Protein AF-A0A839T9L0-F1 (afdb_monomer)

Secondary structure (DSSP, 8-state):
------SSS-HHHHHTTT---SSS-------TTSS-TT-----EEEE-SS-EE--TT---SEEEES--TT--HHHHTT-SEEEE---B-TTS-B-TT-----EEEEEPTT-EEE--SS--EEEE-SBS--EEE--BS--EEE--BS--EEE--BS--EEE--BS--EEE-SS-GGGEEEEEETTEEEEEETTT--EEEEES-SEEEETTEEEEEESSHHHHHHHHHHHHHHSSPPPHHHHHHHHHHHHTT--HHHHHHHHHTSHHHHHH-----HHHHHHHHHHHTS-SPPPHHHHHHHHHHHHTT--HHHHHHHHHTSHHHHHH-SSEEES-------------S-PPPP-TT-----

Mean predicted aligned error: 12.99 Å

Nearest PDB structures (foldseek):
  2z8z-assembly1_A  TM=5.574E-01  e=3.744E-04  Pseudomonas sp. MIS38
  2qub-assembly6_K  TM=5.497E-01  e=2.355E-03  Serratia marcescens
  3a6z-assembly1_A  TM=5.654E-01  e=6.390E-03  Pseudomonas sp. MIS38
  2zvd-assembly1_C  TM=4.361E-01  e=1.254E-03  Pseudomonas sp. MIS38
  2zj7-assembly1_A  TM=4.124E-01  e=7.481E-03  Pseudomonas sp. MIS38

Sequence (359 aa):
MAFRYDGPNTVAQNLHPTMSVSPITIRGSIHGSLLPAGTSEFYVAHWDGQTLQSPAGVTPDLLLVTDASNIPDAALLGSRVLAFENAYTPQAQIDWSISYPDQVVNYHAGGIVVGSLGNDTITLWGNGDSMVEGGEGNDIIHTGTGNDIIASGKGNDIIDAGAGIDTVRLSGAITDYSHQVSDGHLQFTNTATSAVTTLSNVEIVGFGSQSIVIVDNQNDGNAMRLYEALLDRAPDAAGALYWLDQLDQGANPLDIANGFLNSQEFQAANTDASNTQFVGSLYEKALHRTVDADGAAYWEGQLTNGISRADVALAFVSSDEAVEKSQNVIVLNPGTTEPSTDITVVGQVPEDHSGHTMG

InterPro domains:
  IPR001343 RTX calcium-binding nonapeptide repeat [PF00353] (134-168)
  IPR011049 Serralysin-like metalloprotease, C-terminal [SSF51120] (102-221)
  IPR025282 Domain of unknown function DUF4214 [PF13946] (257-325)
  IPR038255 Phycobilisome linker domain superfamily [G3DSA:1.10.3130.20] (219-331)

Structure (mmCIF, N/CA/C/O backbone):
data_AF-A0A839T9L0-F1
#
_entry.id   AF-A0A839T9L0-F1
#
loop_
_atom_site.group_PDB
_atom_site.id
_atom_site.type_symbol
_atom_site.label_atom_id
_atom_site.label_alt_id
_atom_site.label_comp_id
_atom_site.label_asym_id
_atom_site.label_entity_id
_atom_site.label_seq_id
_atom_site.pdbx_PDB_ins_code
_atom_site.Cartn_x
_atom_site.Cartn_y
_atom_site.Cartn_z
_atom_site.occupancy
_atom_site.B_iso_or_equiv
_atom_site.auth_seq_id
_atom_site.auth_comp_id
_atom_site.auth_asym_id
_atom_site.auth_atom_id
_atom_site.pdbx_PDB_model_num
ATOM 1 N N . MET A 1 1 ? 6.614 -14.251 -4.563 1.00 26.20 1 MET A N 1
ATOM 2 C CA . MET A 1 1 ? 8.040 -14.349 -4.952 1.00 26.20 1 MET A CA 1
ATOM 3 C C . MET A 1 1 ? 8.658 -13.006 -4.590 1.00 26.20 1 MET A C 1
ATOM 5 O O . MET A 1 1 ? 8.276 -12.018 -5.190 1.00 26.20 1 MET A O 1
ATOM 9 N N . ALA A 1 2 ? 9.435 -12.914 -3.506 1.00 21.66 2 ALA A N 1
ATOM 10 C CA . ALA A 1 2 ? 9.899 -11.626 -2.979 1.00 21.66 2 ALA A CA 1
ATOM 11 C C . ALA A 1 2 ? 11.343 -11.373 -3.419 1.00 21.66 2 ALA A C 1
ATOM 13 O O . ALA A 1 2 ? 12.245 -12.115 -3.025 1.00 21.66 2 ALA A O 1
ATOM 14 N N . PHE A 1 3 ? 11.562 -10.327 -4.211 1.00 29.16 3 PHE A N 1
ATOM 15 C CA . PHE A 1 3 ? 12.881 -9.718 -4.328 1.00 29.16 3 PHE A CA 1
ATOM 16 C C . PHE A 1 3 ? 13.135 -9.014 -2.998 1.00 29.16 3 PHE A C 1
ATOM 18 O O . PHE A 1 3 ? 12.563 -7.963 -2.723 1.00 29.16 3 PHE A O 1
ATOM 25 N N . ARG A 1 4 ? 13.900 -9.655 -2.110 1.00 27.98 4 ARG A N 1
ATOM 26 C CA . ARG A 1 4 ? 14.364 -8.996 -0.889 1.00 27.98 4 ARG A CA 1
ATOM 27 C C . ARG A 1 4 ? 15.458 -8.012 -1.270 1.00 27.98 4 ARG A C 1
ATOM 29 O O . ARG A 1 4 ? 16.587 -8.408 -1.551 1.00 27.98 4 ARG A O 1
ATOM 36 N N . TYR A 1 5 ? 15.077 -6.744 -1.309 1.00 33.44 5 TYR A N 1
ATOM 37 C CA . TYR A 1 5 ? 15.981 -5.612 -1.405 1.00 33.44 5 TYR A CA 1
ATOM 38 C C . TYR A 1 5 ? 16.449 -5.252 0.011 1.00 33.44 5 TYR A C 1
ATOM 40 O O . TYR A 1 5 ? 15.848 -4.422 0.685 1.00 33.44 5 TYR A O 1
ATOM 48 N N . ASP A 1 6 ? 17.494 -5.935 0.484 1.00 29.33 6 ASP A N 1
ATOM 49 C CA . ASP A 1 6 ? 18.056 -5.733 1.831 1.00 29.33 6 ASP A CA 1
ATOM 50 C C . ASP A 1 6 ? 19.386 -4.935 1.788 1.00 29.33 6 ASP A C 1
ATOM 52 O O . ASP A 1 6 ? 20.152 -4.938 2.753 1.00 29.33 6 ASP A O 1
ATOM 56 N N . GLY A 1 7 ? 19.709 -4.270 0.667 1.00 30.73 7 GLY A N 1
ATOM 57 C CA . GLY A 1 7 ? 20.992 -3.582 0.466 1.00 30.73 7 GLY A CA 1
ATOM 58 C C . GLY A 1 7 ? 20.888 -2.277 -0.334 1.00 30.73 7 GLY A C 1
ATOM 59 O O . GLY A 1 7 ? 19.874 -2.036 -0.973 1.00 30.73 7 GLY A O 1
ATOM 60 N N . PRO A 1 8 ? 21.934 -1.429 -0.327 1.00 30.22 8 PRO A N 1
ATOM 61 C CA . PRO A 1 8 ? 21.940 -0.122 -0.999 1.00 30.22 8 PRO A CA 1
ATOM 62 C C . PRO A 1 8 ? 22.085 -0.194 -2.531 1.00 30.22 8 PRO A C 1
ATOM 64 O O . PRO A 1 8 ? 22.198 0.851 -3.170 1.00 30.22 8 PRO A O 1
ATOM 67 N N . ASN A 1 9 ? 22.145 -1.406 -3.095 1.00 33.84 9 ASN A N 1
ATOM 68 C CA . ASN A 1 9 ? 22.495 -1.653 -4.488 1.00 33.84 9 ASN A CA 1
ATOM 69 C C . ASN A 1 9 ? 21.307 -2.237 -5.267 1.00 33.84 9 ASN A C 1
ATOM 71 O O . ASN A 1 9 ? 20.706 -3.206 -4.798 1.00 33.84 9 ASN A O 1
ATOM 75 N N . THR A 1 10 ? 21.044 -1.720 -6.470 1.00 41.41 10 THR A N 1
ATOM 76 C CA . THR A 1 10 ? 20.031 -2.232 -7.420 1.00 41.41 10 THR A CA 1
ATOM 77 C C . THR A 1 10 ? 20.321 -3.682 -7.847 1.00 41.41 10 THR A C 1
ATOM 79 O O . THR A 1 10 ? 21.444 -4.180 -7.687 1.00 41.41 10 THR A O 1
ATOM 82 N N . VAL A 1 11 ? 19.341 -4.410 -8.397 1.00 41.53 11 VAL A N 1
ATOM 83 C CA . VAL A 1 11 ? 19.590 -5.746 -8.982 1.00 41.53 11 VAL A CA 1
ATOM 84 C C . VAL A 1 11 ? 20.616 -5.632 -10.107 1.00 41.53 11 VAL A C 1
ATOM 86 O O . VAL A 1 11 ? 21.548 -6.436 -10.142 1.00 41.53 11 VAL A O 1
ATOM 89 N N . ALA A 1 12 ? 20.543 -4.578 -10.926 1.00 39.31 12 ALA A N 1
ATOM 90 C CA . ALA A 1 12 ? 21.568 -4.245 -11.918 1.00 39.31 12 ALA A CA 1
ATOM 91 C C . ALA A 1 12 ? 22.980 -4.152 -11.293 1.00 39.31 12 ALA A C 1
ATOM 93 O O . ALA A 1 12 ? 23.936 -4.758 -11.783 1.00 39.31 12 ALA A O 1
ATOM 94 N N . GLN A 1 13 ? 23.115 -3.504 -10.130 1.00 36.47 13 GLN A N 1
ATOM 95 C CA . GLN A 1 13 ? 24.382 -3.404 -9.391 1.00 36.47 13 GLN A CA 1
ATOM 96 C C . GLN A 1 13 ? 24.835 -4.719 -8.728 1.00 36.47 13 GLN A C 1
ATOM 98 O O . GLN A 1 13 ? 26.024 -4.887 -8.460 1.00 36.47 13 GLN A O 1
ATOM 103 N N . ASN A 1 14 ? 23.937 -5.672 -8.471 1.00 35.22 14 ASN A N 1
ATOM 104 C CA . ASN A 1 14 ? 24.297 -7.008 -7.975 1.00 35.22 14 ASN A CA 1
ATOM 105 C C . ASN A 1 14 ? 24.661 -7.989 -9.105 1.00 35.22 14 ASN A C 1
ATOM 107 O O . ASN A 1 14 ? 25.404 -8.944 -8.865 1.00 35.22 14 ASN A O 1
ATOM 111 N N . LEU A 1 15 ? 24.195 -7.748 -10.334 1.00 37.50 15 LEU A N 1
ATOM 112 C CA . LEU A 1 15 ? 24.649 -8.455 -11.538 1.00 37.50 15 LEU A CA 1
ATOM 113 C C . LEU A 1 15 ? 26.076 -8.002 -11.937 1.00 37.50 15 LEU A C 1
ATOM 115 O O . LEU A 1 15 ? 26.910 -8.832 -12.313 1.00 37.50 15 LEU A O 1
ATOM 119 N N . HIS A 1 16 ? 26.392 -6.721 -11.708 1.00 39.53 16 HIS A N 1
ATOM 120 C CA . HIS A 1 16 ? 27.656 -6.024 -12.009 1.00 39.53 16 HIS A CA 1
ATOM 121 C C . HIS A 1 16 ? 28.986 -6.746 -11.651 1.00 39.53 16 HIS A C 1
ATOM 123 O O . HIS A 1 16 ? 29.918 -6.680 -12.453 1.00 39.53 16 HIS A O 1
ATOM 129 N N . PRO A 1 17 ? 29.173 -7.441 -10.504 1.00 33.50 17 PRO A N 1
ATOM 130 C CA . PRO A 1 17 ? 30.467 -8.031 -10.148 1.00 33.50 17 PRO A CA 1
ATOM 131 C C . PRO A 1 17 ? 30.661 -9.496 -10.586 1.00 33.50 17 PRO A C 1
ATOM 133 O O . PRO A 1 17 ? 31.750 -10.035 -10.384 1.00 33.50 17 PRO A O 1
ATOM 136 N N . THR A 1 18 ? 29.644 -10.169 -11.144 1.00 34.72 18 THR A N 1
ATOM 137 C CA . THR A 1 18 ? 29.690 -11.633 -11.389 1.00 34.72 18 THR A CA 1
ATOM 138 C C . THR A 1 18 ? 29.671 -12.054 -12.860 1.00 34.72 18 THR A C 1
ATOM 140 O O . THR A 1 18 ? 29.852 -13.239 -13.150 1.00 34.72 18 THR A O 1
ATOM 143 N N . MET A 1 19 ? 29.512 -11.120 -13.801 1.00 34.62 19 MET A N 1
ATOM 144 C CA . MET A 1 19 ? 29.377 -11.432 -15.227 1.00 34.62 19 MET A CA 1
ATOM 145 C C . MET A 1 19 ? 30.677 -11.167 -16.001 1.00 34.62 19 MET A C 1
ATOM 147 O O . MET A 1 19 ? 31.126 -10.035 -16.144 1.00 34.62 19 MET A O 1
ATOM 151 N N . SER A 1 20 ? 31.294 -12.233 -16.520 1.00 30.08 20 SER A N 1
ATOM 152 C CA . SER A 1 20 ? 32.364 -12.169 -17.523 1.00 30.08 20 SER A CA 1
ATOM 153 C C . SER A 1 20 ? 31.928 -12.975 -18.744 1.00 30.08 20 SER A C 1
ATOM 155 O O . SER A 1 20 ? 31.670 -14.174 -18.636 1.00 30.08 20 SER A O 1
ATOM 157 N N . VAL A 1 21 ? 31.818 -12.319 -19.900 1.00 29.12 21 VAL A N 1
ATOM 158 C CA . VAL A 1 21 ? 31.381 -12.943 -21.155 1.00 29.12 21 VAL A CA 1
ATOM 159 C C . VAL A 1 21 ? 32.576 -13.443 -21.972 1.00 29.12 21 VAL A C 1
ATOM 161 O O . VAL A 1 21 ? 33.352 -12.698 -22.563 1.00 29.12 21 VAL A O 1
ATOM 164 N N . SER A 1 22 ? 32.714 -14.764 -22.012 1.00 23.73 22 SER A N 1
ATOM 165 C CA . SER A 1 22 ? 33.394 -15.527 -23.063 1.00 23.73 22 SER A CA 1
ATOM 166 C C . SER A 1 22 ? 32.638 -16.853 -23.232 1.00 23.73 22 SER A C 1
ATOM 168 O O . SER A 1 22 ? 31.931 -17.270 -22.315 1.00 23.73 22 SER A O 1
ATOM 170 N N . PRO A 1 23 ? 32.673 -17.460 -24.428 1.00 29.81 23 PRO A N 1
ATOM 171 C CA . PRO A 1 23 ? 31.503 -17.976 -25.138 1.00 29.81 23 PRO A CA 1
ATOM 172 C C . PRO A 1 23 ? 30.640 -18.925 -24.293 1.00 29.81 23 PRO A C 1
ATOM 174 O O . PRO A 1 23 ? 31.095 -19.988 -23.888 1.00 29.81 23 PRO A O 1
ATOM 177 N N . ILE A 1 24 ? 29.382 -18.518 -24.088 1.00 35.47 24 ILE A N 1
ATOM 178 C CA . ILE A 1 24 ? 28.228 -19.320 -23.651 1.00 35.47 24 ILE A CA 1
ATOM 179 C C . ILE A 1 24 ? 28.537 -20.277 -22.487 1.00 35.47 24 ILE A C 1
ATOM 181 O O . ILE A 1 24 ? 28.694 -21.480 -22.670 1.00 35.47 24 ILE A O 1
ATOM 185 N N . THR A 1 25 ? 28.560 -19.745 -21.264 1.00 25.47 25 THR A N 1
ATOM 186 C CA . THR A 1 25 ? 27.906 -20.342 -20.083 1.00 25.47 25 THR A CA 1
ATOM 187 C C . THR A 1 25 ? 27.828 -19.257 -19.007 1.00 25.47 25 THR A C 1
ATOM 189 O O . THR A 1 25 ? 28.819 -18.987 -18.331 1.00 25.47 25 THR A O 1
ATOM 192 N N . ILE A 1 26 ? 26.660 -18.646 -18.799 1.00 28.97 26 ILE A N 1
ATOM 193 C CA . ILE A 1 26 ? 26.446 -17.849 -17.586 1.00 28.97 26 ILE A CA 1
ATOM 194 C C . ILE A 1 26 ? 26.249 -18.840 -16.433 1.00 28.97 26 ILE A C 1
ATOM 196 O O . ILE A 1 26 ? 25.198 -19.458 -16.298 1.00 28.97 26 ILE A O 1
ATOM 200 N N . ARG A 1 27 ? 27.286 -19.036 -15.609 1.00 27.08 27 ARG A N 1
ATOM 201 C CA . ARG A 1 27 ? 27.155 -19.624 -14.266 1.00 27.08 27 ARG A CA 1
ATOM 202 C C . ARG A 1 27 ? 27.125 -18.489 -13.248 1.00 27.08 27 ARG A C 1
ATOM 204 O O . ARG A 1 27 ? 28.108 -18.251 -12.557 1.00 27.08 27 ARG A O 1
ATOM 211 N N . GLY A 1 28 ? 26.002 -17.784 -13.193 1.00 29.88 28 GLY A N 1
ATOM 212 C CA . GLY A 1 28 ? 25.680 -16.846 -12.122 1.00 29.88 28 GLY A CA 1
ATOM 213 C C . GLY A 1 28 ? 24.602 -17.463 -11.241 1.00 29.88 28 GLY A C 1
ATOM 214 O O . GLY A 1 28 ? 23.569 -17.902 -11.741 1.00 29.88 28 GLY A O 1
ATOM 215 N N . SER A 1 29 ? 24.843 -17.559 -9.937 1.00 27.02 29 SER A N 1
ATOM 216 C CA . SER A 1 29 ? 23.834 -18.008 -8.980 1.00 27.02 29 SER A CA 1
ATOM 217 C C . SER A 1 29 ? 22.817 -16.894 -8.757 1.00 27.02 29 SER A C 1
ATOM 219 O O . SER A 1 29 ? 23.007 -16.038 -7.898 1.00 27.02 29 SER A O 1
ATOM 221 N N . ILE A 1 30 ? 21.731 -16.925 -9.526 1.00 33.69 30 ILE A N 1
ATOM 222 C CA . ILE A 1 30 ? 20.488 -16.257 -9.147 1.00 33.69 30 ILE A CA 1
ATOM 223 C C . ILE A 1 30 ? 20.040 -16.926 -7.839 1.00 33.69 30 ILE A C 1
ATOM 225 O O . ILE A 1 30 ? 19.991 -18.157 -7.760 1.00 33.69 30 ILE A O 1
ATOM 229 N N . HIS A 1 31 ? 19.800 -16.146 -6.784 1.00 31.09 31 HIS A N 1
ATOM 230 C CA . HIS A 1 31 ? 19.393 -16.676 -5.482 1.00 31.09 31 HIS A CA 1
ATOM 231 C C . HIS A 1 31 ? 18.189 -17.621 -5.680 1.00 31.09 31 HIS A C 1
ATOM 233 O O . HIS A 1 31 ? 17.211 -17.248 -6.327 1.00 31.09 31 HIS A O 1
ATOM 239 N N . GLY A 1 32 ? 18.280 -18.863 -5.180 1.00 26.16 32 GLY A N 1
ATOM 240 C CA . GLY A 1 32 ? 17.438 -20.011 -5.577 1.00 26.16 32 GLY A CA 1
ATOM 241 C C . GLY A 1 32 ? 15.926 -19.899 -5.329 1.00 26.16 32 GLY A C 1
ATOM 242 O O . GLY A 1 32 ? 15.200 -20.864 -5.535 1.00 26.16 32 GLY A O 1
ATOM 243 N N . SER A 1 33 ? 15.442 -18.739 -4.895 1.00 35.31 33 SER A N 1
ATOM 244 C CA . SER A 1 33 ? 14.029 -18.393 -4.739 1.00 35.31 33 SER A CA 1
ATOM 245 C C . SER A 1 33 ? 13.380 -17.833 -6.012 1.00 35.31 33 SER A C 1
ATOM 247 O O . SER A 1 33 ? 12.172 -17.601 -6.001 1.00 35.31 33 SER A O 1
ATOM 249 N N . LEU A 1 34 ? 14.150 -17.602 -7.087 1.00 36.81 34 LEU A N 1
ATOM 250 C CA . LEU A 1 34 ? 13.641 -17.085 -8.367 1.00 36.81 34 LEU A CA 1
ATOM 251 C C . LEU A 1 34 ? 13.319 -18.167 -9.415 1.00 36.81 34 LEU A C 1
ATOM 253 O O . LEU A 1 34 ? 12.912 -17.866 -10.535 1.00 36.81 34 LEU A O 1
ATOM 257 N N . LEU A 1 35 ? 13.465 -19.437 -9.044 1.00 38.44 35 LEU A N 1
ATOM 258 C CA . LEU A 1 35 ? 13.247 -20.584 -9.915 1.00 38.44 35 LEU A CA 1
ATOM 259 C C . LEU A 1 35 ? 12.125 -21.473 -9.351 1.00 38.44 35 LEU A C 1
ATOM 261 O O . LEU A 1 35 ? 12.120 -21.742 -8.147 1.00 38.44 35 LEU A O 1
ATOM 265 N N . PRO A 1 36 ? 11.177 -21.958 -10.178 1.00 37.34 36 PRO A N 1
ATOM 266 C CA . PRO A 1 36 ? 10.268 -23.024 -9.769 1.00 37.34 36 PRO A CA 1
ATOM 267 C C . PRO A 1 36 ? 11.061 -24.233 -9.259 1.00 37.34 36 PRO A C 1
ATOM 269 O O . PRO A 1 36 ? 12.124 -24.562 -9.788 1.00 37.34 36 PRO A O 1
ATOM 272 N N . ALA A 1 37 ? 10.543 -24.928 -8.246 1.00 33.34 37 ALA A N 1
ATOM 273 C CA . ALA A 1 37 ? 11.179 -26.143 -7.748 1.00 33.34 37 ALA A CA 1
ATOM 274 C C . ALA A 1 37 ? 11.331 -27.170 -8.891 1.00 33.34 37 ALA A C 1
ATOM 276 O O . ALA A 1 37 ? 10.342 -27.728 -9.359 1.00 33.34 37 ALA A O 1
ATOM 277 N N . GLY A 1 38 ? 12.570 -27.405 -9.343 1.00 37.09 38 GLY A N 1
ATOM 278 C CA . GLY A 1 38 ? 12.895 -28.393 -10.380 1.00 37.09 38 GLY A CA 1
ATOM 279 C C . GLY A 1 38 ? 13.487 -27.865 -11.694 1.00 37.09 38 GLY A C 1
ATOM 280 O O . GLY A 1 38 ? 13.833 -28.688 -12.537 1.00 37.09 38 GLY A O 1
ATOM 281 N N . THR A 1 39 ? 13.663 -26.554 -11.901 1.00 41.00 39 THR A N 1
ATOM 282 C CA . THR A 1 39 ? 14.395 -26.046 -13.084 1.00 41.00 39 THR A CA 1
ATOM 283 C C . THR A 1 39 ? 15.904 -26.243 -12.919 1.00 41.00 39 THR A C 1
ATOM 285 O O . THR A 1 39 ? 16.521 -25.629 -12.048 1.00 41.00 39 THR A O 1
ATOM 288 N N . SER A 1 40 ? 16.495 -27.117 -13.739 1.00 36.78 40 SER A N 1
ATOM 289 C CA . SER A 1 40 ? 17.928 -27.449 -13.713 1.00 36.78 40 SER A CA 1
ATOM 290 C C . SER A 1 40 ? 18.782 -26.663 -14.715 1.00 36.78 40 SER A C 1
ATOM 292 O O . SER A 1 40 ? 20.006 -26.729 -14.628 1.00 36.78 40 SER A O 1
ATOM 294 N N . GLU A 1 41 ? 18.171 -25.933 -15.652 1.00 47.16 41 GLU A N 1
ATOM 295 C CA . GLU A 1 41 ? 18.858 -25.150 -16.688 1.00 47.16 41 GLU A CA 1
ATOM 296 C C . GLU A 1 41 ? 18.125 -23.818 -16.914 1.00 47.16 41 GLU A C 1
ATOM 298 O O . GLU A 1 41 ? 16.898 -23.783 -16.864 1.00 47.16 41 GLU A O 1
ATOM 303 N N . PHE A 1 42 ? 18.887 -22.736 -17.105 1.00 51.31 42 PHE A N 1
ATOM 304 C CA . PHE A 1 42 ? 18.411 -21.369 -17.342 1.00 51.31 42 PHE A CA 1
ATOM 305 C C . PHE A 1 42 ? 19.052 -20.868 -18.638 1.00 51.31 42 PHE A C 1
ATOM 307 O O . PHE A 1 42 ? 20.283 -20.800 -18.733 1.00 51.31 42 PHE A O 1
ATOM 314 N N . TYR A 1 43 ? 18.240 -20.579 -19.649 1.00 54.44 43 TYR A N 1
ATOM 315 C CA . TYR A 1 43 ? 18.714 -20.207 -20.978 1.00 54.44 43 TYR A CA 1
ATOM 316 C C . TYR A 1 43 ? 18.819 -18.688 -21.108 1.00 54.44 43 TYR A C 1
ATOM 318 O O . TYR A 1 43 ? 17.843 -17.976 -20.904 1.00 54.44 43 TYR A O 1
ATOM 326 N N . VAL A 1 44 ? 19.999 -18.186 -21.473 1.00 58.06 44 VAL A N 1
ATOM 327 C CA . VAL A 1 44 ? 20.227 -16.750 -21.686 1.00 58.06 44 VAL A CA 1
ATOM 328 C C . VAL A 1 44 ? 20.452 -16.479 -23.166 1.00 58.06 44 VAL A C 1
ATOM 330 O O . VAL A 1 44 ? 21.257 -17.162 -23.806 1.00 58.06 44 VAL A O 1
ATOM 333 N N . ALA A 1 45 ? 19.743 -15.490 -23.698 1.00 60.22 45 ALA A N 1
ATOM 334 C CA . ALA A 1 45 ? 19.988 -14.913 -25.010 1.00 60.22 45 ALA A CA 1
ATOM 335 C C . ALA A 1 45 ? 20.461 -13.463 -24.878 1.00 60.22 45 ALA A C 1
ATOM 337 O O . ALA A 1 45 ? 20.237 -12.819 -23.857 1.00 60.22 45 ALA A O 1
ATOM 338 N N . HIS A 1 46 ? 21.105 -12.960 -25.925 1.00 67.31 46 HIS A N 1
ATOM 339 C CA . HIS A 1 46 ? 21.593 -11.589 -26.011 1.00 67.31 46 HIS A CA 1
ATOM 340 C C . HIS A 1 46 ? 21.127 -10.943 -27.323 1.00 67.31 46 HIS A C 1
ATOM 342 O O . HIS A 1 46 ? 21.242 -11.561 -28.384 1.00 67.31 46 HIS A O 1
ATOM 348 N N . TRP A 1 47 ? 20.588 -9.728 -27.252 1.00 61.91 47 TRP A N 1
ATOM 349 C CA . TRP A 1 47 ? 20.215 -8.894 -28.394 1.00 61.91 47 TRP A CA 1
ATOM 350 C C . TRP A 1 47 ? 21.080 -7.632 -28.427 1.00 61.91 47 TRP A C 1
ATOM 352 O O . TRP A 1 47 ? 21.118 -6.891 -27.448 1.00 61.91 47 TRP A O 1
ATOM 362 N N . ASP A 1 48 ? 21.743 -7.389 -29.558 1.00 61.97 48 ASP A N 1
ATOM 363 C CA . ASP A 1 48 ? 22.688 -6.277 -29.764 1.00 61.97 48 ASP A CA 1
ATOM 364 C C . ASP A 1 48 ? 22.168 -5.183 -30.714 1.00 61.97 48 ASP A C 1
ATOM 366 O O . ASP A 1 48 ? 22.953 -4.437 -31.300 1.00 61.97 48 ASP A O 1
ATOM 370 N N . GLY A 1 49 ? 20.849 -5.119 -30.932 1.00 58.97 49 GLY A N 1
ATOM 371 C CA . GLY A 1 49 ? 20.225 -4.181 -31.875 1.00 58.97 49 GLY A CA 1
ATOM 372 C C . GLY A 1 49 ? 20.183 -4.682 -33.322 1.00 58.97 49 GLY A C 1
ATOM 373 O O . GLY A 1 49 ? 19.493 -4.098 -34.164 1.00 58.97 49 GLY A O 1
ATOM 374 N N . GLN A 1 50 ? 20.898 -5.770 -33.640 1.00 64.44 50 GLN A N 1
ATOM 375 C CA . GLN A 1 50 ? 20.958 -6.336 -34.993 1.00 64.44 50 GLN A CA 1
ATOM 376 C C . GLN A 1 50 ? 20.737 -7.850 -35.032 1.00 64.44 50 GLN A C 1
ATOM 378 O O . GLN A 1 50 ? 20.108 -8.358 -35.965 1.00 64.44 50 GLN A O 1
ATOM 383 N N . THR A 1 51 ? 21.270 -8.589 -34.060 1.00 65.00 51 THR A N 1
ATOM 384 C CA . THR A 1 51 ? 21.268 -10.051 -34.040 1.00 65.00 51 THR A CA 1
ATOM 385 C C . THR A 1 51 ? 20.872 -10.611 -32.678 1.00 65.00 51 THR A C 1
ATOM 387 O O . THR A 1 51 ? 21.342 -10.171 -31.633 1.00 65.00 51 THR A O 1
ATOM 390 N N . LEU A 1 52 ? 20.018 -11.642 -32.698 1.00 64.50 52 LEU A N 1
ATOM 391 C CA . LEU A 1 52 ? 19.697 -12.433 -31.514 1.00 64.50 52 LEU A CA 1
ATOM 392 C C . LEU A 1 52 ? 20.714 -13.567 -31.374 1.00 64.50 52 LEU A C 1
ATOM 394 O O . LEU A 1 52 ? 20.709 -14.530 -32.145 1.00 64.50 52 LEU A O 1
ATOM 398 N N . GLN A 1 53 ? 21.550 -13.483 -30.352 1.00 67.88 53 GLN A N 1
ATOM 399 C CA . GLN A 1 53 ? 22.457 -14.544 -29.943 1.00 67.88 53 GLN A CA 1
ATOM 400 C C . GLN A 1 53 ? 21.719 -15.458 -28.958 1.00 67.88 53 GLN A C 1
ATOM 402 O O . GLN A 1 53 ? 21.613 -15.151 -27.775 1.00 67.88 53 GLN A O 1
ATOM 407 N N . SER A 1 54 ? 21.179 -16.578 -29.449 1.00 59.22 54 SER A N 1
ATOM 408 C CA . SER A 1 54 ? 20.456 -17.566 -28.634 1.00 59.22 54 SER A CA 1
ATOM 409 C C . SER A 1 54 ? 20.844 -19.009 -28.992 1.00 59.22 54 SER A C 1
ATOM 411 O O . SER A 1 54 ? 21.248 -19.281 -30.129 1.00 59.22 54 SER A O 1
ATOM 413 N N . PRO A 1 55 ? 20.735 -19.964 -28.049 1.00 52.59 55 PRO A N 1
ATOM 414 C CA . PRO A 1 55 ? 20.825 -21.388 -28.359 1.00 52.59 55 PRO A CA 1
ATOM 415 C C . PRO A 1 55 ? 19.743 -21.798 -29.369 1.00 52.59 55 PRO A C 1
ATOM 417 O O . PRO A 1 55 ? 18.557 -21.540 -29.176 1.00 52.59 55 PRO A O 1
ATOM 420 N N . ALA A 1 56 ? 20.149 -22.443 -30.465 1.00 53.00 56 ALA A N 1
ATOM 421 C CA . ALA A 1 56 ? 19.244 -22.764 -31.565 1.00 53.00 56 ALA A CA 1
ATOM 422 C C . ALA A 1 56 ? 18.065 -23.648 -31.112 1.00 53.00 56 ALA A C 1
ATOM 424 O O . ALA A 1 56 ? 18.266 -24.756 -30.617 1.00 53.00 56 ALA A O 1
ATOM 425 N N . GLY A 1 57 ? 16.838 -23.173 -31.347 1.00 57.66 57 GLY A N 1
ATOM 426 C CA . GLY A 1 57 ? 15.606 -23.924 -31.084 1.00 57.66 57 GLY A CA 1
ATOM 427 C C . GLY A 1 57 ? 15.102 -23.883 -29.639 1.00 57.66 57 GLY A C 1
ATOM 428 O O . GLY A 1 57 ? 14.177 -24.629 -29.325 1.00 57.66 57 GLY A O 1
ATOM 429 N N . VAL A 1 58 ? 15.674 -23.033 -28.779 1.00 60.59 58 VAL A N 1
ATOM 430 C CA . VAL A 1 58 ? 15.238 -22.848 -27.386 1.00 60.59 58 VAL A CA 1
ATOM 431 C C . VAL A 1 58 ? 14.775 -21.407 -27.178 1.00 60.59 58 VAL A C 1
ATOM 433 O O . VAL A 1 58 ? 15.465 -20.470 -27.573 1.00 60.59 58 VAL A O 1
ATOM 436 N N . THR A 1 59 ? 13.610 -21.222 -26.558 1.00 61.03 59 THR A N 1
ATOM 437 C CA . THR A 1 59 ? 13.171 -19.913 -26.058 1.00 61.03 59 THR A CA 1
ATOM 438 C C . THR A 1 59 ? 13.987 -19.567 -24.810 1.00 61.03 59 THR A C 1
ATOM 440 O O . THR A 1 59 ? 13.992 -20.373 -23.877 1.00 61.03 59 THR A O 1
ATOM 443 N N . PRO A 1 60 ? 14.709 -18.434 -24.778 1.00 60.41 60 PRO A N 1
ATOM 444 C CA . PRO A 1 60 ? 15.527 -18.072 -23.624 1.00 60.41 60 PRO A CA 1
ATOM 445 C C . PRO A 1 60 ? 14.653 -17.766 -22.403 1.00 60.41 60 PRO A C 1
ATOM 447 O O . PRO A 1 60 ? 13.579 -17.209 -22.555 1.00 60.41 60 PRO A O 1
ATOM 450 N N . ASP A 1 61 ? 15.117 -18.075 -21.194 1.00 58.09 61 ASP A N 1
ATOM 451 C CA . ASP A 1 61 ? 14.489 -17.643 -19.940 1.00 58.09 61 ASP A CA 1
ATOM 452 C C . ASP A 1 61 ? 14.802 -16.167 -19.628 1.00 58.09 61 ASP A C 1
ATOM 454 O O . ASP A 1 61 ? 13.943 -15.455 -19.105 1.00 58.09 61 ASP A O 1
ATOM 458 N N . LEU A 1 62 ? 16.007 -15.703 -19.987 1.00 61.84 62 LEU A N 1
ATOM 459 C CA . LEU A 1 62 ? 16.479 -14.317 -19.872 1.00 61.84 62 LEU A CA 1
ATOM 460 C C . LEU A 1 62 ? 16.976 -13.812 -21.224 1.00 61.84 62 LEU A C 1
ATOM 462 O O . LEU A 1 62 ? 17.811 -14.457 -21.860 1.00 61.84 62 LEU A O 1
ATOM 466 N N . LEU A 1 63 ? 16.521 -12.632 -21.622 1.00 65.81 63 LEU A N 1
ATOM 467 C CA . LEU A 1 63 ? 17.070 -11.891 -22.747 1.00 65.81 63 LEU A CA 1
ATOM 468 C C . LEU A 1 63 ? 17.803 -10.649 -22.220 1.00 65.81 63 LEU A C 1
ATOM 470 O O . LEU A 1 63 ? 17.189 -9.760 -21.635 1.00 65.81 63 LEU A O 1
ATOM 474 N N . LEU A 1 64 ? 19.122 -10.622 -22.423 1.00 66.56 64 LEU A N 1
ATOM 475 C CA . LEU A 1 64 ? 19.965 -9.447 -22.209 1.00 66.56 64 LEU A CA 1
ATOM 476 C C . LEU A 1 64 ? 19.888 -8.559 -23.451 1.00 66.56 64 LEU A C 1
ATOM 478 O O . LEU A 1 64 ? 20.123 -9.038 -24.563 1.00 66.56 64 LEU A O 1
ATOM 482 N N . VAL A 1 65 ? 19.568 -7.284 -23.280 1.00 63.28 65 VAL A N 1
ATOM 483 C CA . VAL A 1 65 ? 19.387 -6.330 -24.377 1.00 63.28 65 VAL A CA 1
ATOM 484 C C . VAL A 1 65 ? 20.435 -5.233 -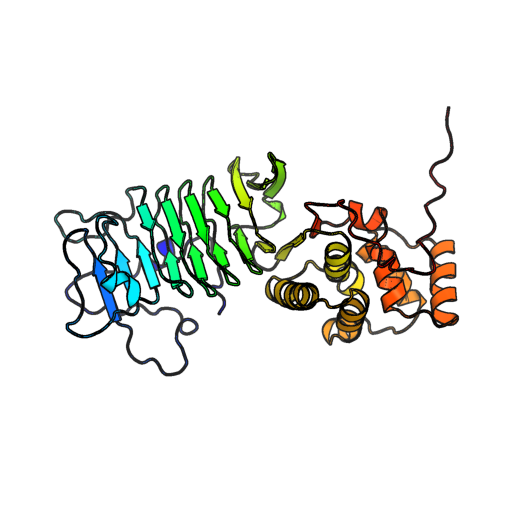24.251 1.00 63.28 65 VAL A C 1
ATOM 486 O O . VAL A 1 65 ? 20.371 -4.457 -23.312 1.00 63.28 65 VAL A O 1
ATOM 489 N N . THR A 1 66 ? 21.393 -5.165 -25.179 1.00 61.50 66 THR A N 1
ATOM 490 C CA . THR A 1 66 ? 22.444 -4.123 -25.178 1.00 61.50 66 THR A CA 1
ATOM 491 C C . THR A 1 66 ? 22.173 -2.951 -26.121 1.00 61.50 66 THR A C 1
ATOM 493 O O . THR A 1 66 ? 22.854 -1.928 -26.061 1.00 61.50 66 THR A O 1
ATOM 496 N N . ASP A 1 67 ? 21.186 -3.105 -27.005 1.00 60.38 67 ASP A N 1
ATOM 497 C CA . ASP A 1 67 ? 20.605 -2.041 -27.824 1.00 60.38 67 ASP A CA 1
ATOM 498 C C . ASP A 1 67 ? 19.123 -2.370 -28.040 1.00 60.38 67 ASP A C 1
ATOM 500 O O . ASP A 1 67 ? 18.776 -3.371 -28.675 1.00 60.38 67 ASP A O 1
ATOM 504 N N . ALA A 1 68 ? 18.243 -1.532 -27.490 1.00 56.22 68 ALA A N 1
ATOM 505 C CA . ALA A 1 68 ? 16.794 -1.711 -27.550 1.00 56.22 68 ALA A CA 1
ATOM 506 C C . ALA A 1 68 ? 16.192 -1.492 -28.957 1.00 56.22 68 ALA A C 1
ATOM 508 O O . ALA A 1 68 ? 14.991 -1.675 -29.169 1.00 56.22 68 ALA A O 1
ATOM 509 N N . SER A 1 69 ? 17.002 -1.122 -29.951 1.00 55.84 69 SER A N 1
ATOM 510 C CA . SER A 1 69 ? 16.542 -0.912 -31.321 1.00 55.84 69 SER A CA 1
ATOM 511 C C . SER A 1 69 ? 16.057 -2.213 -31.970 1.00 55.84 69 SER A C 1
ATOM 513 O O . SER A 1 69 ? 16.769 -3.215 -32.015 1.00 55.84 69 SER A O 1
ATOM 515 N N . ASN A 1 70 ? 14.862 -2.167 -32.571 1.00 57.16 70 ASN A N 1
ATOM 516 C CA . ASN A 1 70 ? 14.311 -3.210 -33.450 1.00 57.16 70 ASN A CA 1
ATOM 517 C C . ASN A 1 70 ? 14.256 -4.632 -32.849 1.00 57.16 70 ASN A C 1
ATOM 519 O O . ASN A 1 70 ? 14.422 -5.602 -33.594 1.00 57.16 70 ASN A O 1
ATOM 523 N N . ILE A 1 71 ? 14.018 -4.776 -31.538 1.00 57.38 71 ILE A N 1
ATOM 524 C CA . ILE A 1 71 ? 13.864 -6.098 -30.909 1.00 57.38 71 ILE A CA 1
ATOM 525 C C . ILE A 1 71 ? 12.723 -6.859 -31.618 1.00 57.38 71 ILE A C 1
ATOM 527 O O . ILE A 1 71 ? 11.603 -6.349 -31.678 1.00 57.38 71 ILE A O 1
ATOM 531 N N . PRO A 1 72 ? 12.959 -8.061 -32.180 1.00 57.41 72 PRO A N 1
ATOM 532 C CA . PRO A 1 72 ? 11.916 -8.810 -32.868 1.00 57.41 72 PRO A CA 1
ATOM 533 C C . PRO A 1 72 ? 10.852 -9.293 -31.880 1.00 57.41 72 PRO A C 1
ATOM 535 O O . PRO A 1 72 ? 11.210 -9.894 -30.868 1.00 57.41 72 PRO A O 1
ATOM 538 N N . ASP A 1 73 ? 9.566 -9.158 -32.225 1.00 55.09 73 ASP A N 1
ATOM 539 C CA . ASP A 1 73 ? 8.448 -9.629 -31.390 1.00 55.09 73 ASP A CA 1
ATOM 540 C C . ASP A 1 73 ? 8.693 -11.058 -30.879 1.00 55.09 73 ASP A C 1
ATOM 542 O O . ASP A 1 73 ? 8.658 -11.306 -29.684 1.00 55.09 73 ASP A O 1
ATOM 546 N N . ALA A 1 74 ? 9.082 -11.995 -31.752 1.00 50.56 74 ALA A N 1
ATOM 547 C CA . ALA A 1 74 ? 9.332 -13.394 -31.387 1.00 50.56 74 ALA A CA 1
ATOM 548 C C . ALA A 1 74 ? 10.412 -13.619 -30.302 1.00 50.56 74 ALA A C 1
ATOM 550 O O . ALA A 1 74 ? 10.394 -14.666 -29.657 1.00 50.56 74 ALA A O 1
ATOM 551 N N . ALA A 1 75 ? 11.342 -12.676 -30.102 1.00 48.00 75 ALA A N 1
ATOM 552 C CA . ALA A 1 75 ? 12.323 -12.720 -29.016 1.00 48.00 75 ALA A CA 1
ATOM 553 C C . ALA A 1 75 ? 11.708 -12.282 -27.674 1.00 48.00 75 ALA A C 1
ATOM 555 O O . ALA A 1 75 ? 12.034 -12.866 -26.644 1.00 48.00 75 ALA A O 1
ATOM 556 N N . LEU A 1 76 ? 10.775 -11.322 -27.708 1.00 51.56 76 LEU A N 1
ATOM 557 C CA . LEU A 1 76 ? 9.990 -10.854 -26.560 1.00 51.56 76 LEU A CA 1
ATOM 558 C C . LEU A 1 76 ? 8.909 -11.866 -26.153 1.00 51.56 76 LEU A C 1
ATOM 560 O O . LEU A 1 76 ? 8.627 -12.014 -24.968 1.00 51.56 76 LEU A O 1
ATOM 564 N N . LEU A 1 77 ? 8.329 -12.597 -27.120 1.00 44.34 77 LEU A N 1
ATOM 565 C CA . LEU A 1 77 ? 7.212 -13.518 -26.863 1.00 44.34 77 LEU A CA 1
ATOM 566 C C . LEU A 1 77 ? 7.606 -14.765 -26.032 1.00 44.34 77 LEU A C 1
ATOM 568 O O . LEU A 1 77 ? 6.733 -15.495 -25.564 1.00 44.34 77 LEU A O 1
ATOM 572 N N . GLY A 1 78 ? 8.907 -15.058 -25.901 1.00 50.28 78 GLY A N 1
ATOM 573 C CA . GLY A 1 78 ? 9.412 -16.295 -25.291 1.00 50.28 78 GLY A CA 1
ATOM 574 C C . GLY A 1 78 ? 10.239 -16.127 -24.015 1.00 50.28 78 GLY A C 1
ATOM 575 O O . GLY A 1 78 ? 10.389 -17.111 -23.291 1.00 50.28 78 GLY A O 1
ATOM 576 N N . SER A 1 79 ? 10.776 -14.932 -23.738 1.00 52.84 79 SER A N 1
ATOM 577 C CA . SER A 1 79 ? 11.573 -14.679 -22.534 1.00 52.84 79 SER A CA 1
ATOM 578 C C . SER A 1 79 ? 10.709 -14.400 -21.314 1.00 52.84 79 SER A C 1
ATOM 580 O O . SER A 1 79 ? 9.627 -13.834 -21.424 1.00 52.84 79 SER A O 1
ATOM 582 N N . ARG A 1 80 ? 11.188 -14.823 -20.136 1.00 58.66 80 ARG A N 1
ATOM 583 C CA . ARG A 1 80 ? 10.536 -14.556 -18.842 1.00 58.66 80 ARG A CA 1
ATOM 584 C C . ARG A 1 80 ? 11.129 -13.327 -18.159 1.00 58.66 80 ARG A C 1
ATOM 586 O O . ARG A 1 80 ? 10.419 -12.614 -17.453 1.00 58.66 80 ARG A O 1
ATOM 593 N N . VAL A 1 81 ? 12.407 -13.051 -18.414 1.00 55.69 81 VAL A N 1
ATOM 594 C CA . VAL A 1 81 ? 13.134 -11.883 -17.912 1.00 55.69 81 VAL A CA 1
ATOM 595 C C . VAL A 1 81 ? 13.735 -11.096 -19.077 1.00 55.69 81 VAL A C 1
ATOM 597 O O . VAL A 1 81 ? 14.407 -11.679 -19.928 1.00 55.69 81 VAL A O 1
ATOM 600 N N . LEU A 1 82 ? 13.536 -9.780 -19.081 1.00 61.88 82 LEU A N 1
ATOM 601 C CA . LEU A 1 82 ? 14.292 -8.815 -19.876 1.00 61.88 82 LEU A CA 1
ATOM 602 C C . LEU A 1 82 ? 15.197 -8.009 -18.951 1.00 61.88 82 LEU A C 1
ATOM 604 O O . LEU A 1 82 ? 14.728 -7.474 -17.947 1.00 61.88 82 LEU A O 1
ATOM 608 N N . ALA A 1 83 ? 16.472 -7.895 -19.303 1.00 57.91 83 ALA A N 1
ATOM 609 C CA . ALA A 1 83 ? 17.382 -6.965 -18.648 1.00 57.91 83 ALA A CA 1
ATOM 610 C C . ALA A 1 83 ? 18.093 -6.130 -19.709 1.00 57.91 83 ALA A C 1
ATOM 612 O O . ALA A 1 83 ? 18.671 -6.688 -20.646 1.00 57.91 83 ALA A O 1
ATOM 613 N N . PHE A 1 84 ? 18.028 -4.812 -19.560 1.00 56.72 84 PHE A N 1
ATOM 614 C CA . PHE A 1 84 ? 18.720 -3.873 -20.430 1.00 56.72 84 PHE A CA 1
ATOM 615 C C . PHE A 1 84 ? 20.123 -3.616 -19.865 1.00 56.72 84 PHE A C 1
ATOM 617 O O . PHE A 1 84 ? 20.304 -3.375 -18.672 1.00 56.72 84 PHE A O 1
ATOM 624 N N . GLU A 1 85 ? 21.138 -3.769 -20.710 1.00 51.97 85 GLU A N 1
ATOM 625 C CA . GLU A 1 85 ? 22.547 -3.566 -20.381 1.00 51.97 85 GLU A CA 1
ATOM 626 C C . GLU A 1 85 ? 23.120 -2.443 -21.251 1.00 51.97 85 GLU A C 1
ATOM 628 O O . GLU A 1 85 ? 22.819 -2.336 -22.435 1.00 51.97 85 GLU A O 1
ATOM 633 N N . ASN A 1 86 ? 24.012 -1.619 -20.700 1.00 46.78 86 ASN A N 1
ATOM 634 C CA . ASN A 1 86 ? 24.626 -0.537 -21.467 1.00 46.78 86 ASN A CA 1
ATOM 635 C C . ASN A 1 86 ? 25.691 -1.035 -22.471 1.00 46.78 86 ASN A C 1
ATOM 637 O O . ASN A 1 86 ? 26.600 -1.790 -22.126 1.00 46.78 86 ASN A O 1
ATOM 641 N N . ALA A 1 87 ? 25.566 -0.526 -23.704 1.00 39.31 87 ALA A N 1
ATOM 642 C CA . ALA A 1 87 ? 26.522 -0.363 -24.810 1.00 39.31 87 ALA A CA 1
ATOM 643 C C . ALA A 1 87 ? 27.655 -1.397 -25.027 1.00 39.31 87 ALA A C 1
ATOM 645 O O . ALA A 1 87 ? 28.624 -1.514 -24.274 1.00 39.31 87 ALA A O 1
ATOM 646 N N . TYR A 1 88 ? 27.646 -2.003 -26.221 1.00 34.59 88 TYR A N 1
ATOM 647 C CA . TYR A 1 88 ? 28.758 -2.777 -26.780 1.00 34.59 88 TYR A CA 1
ATOM 648 C C . TYR A 1 88 ? 29.991 -1.882 -27.024 1.00 34.59 88 TYR A C 1
ATOM 650 O O . TYR A 1 88 ? 30.045 -1.111 -27.987 1.00 34.59 88 TYR A O 1
ATOM 658 N N . THR A 1 89 ? 31.041 -1.998 -26.204 1.00 37.81 89 THR A N 1
ATOM 659 C CA . THR A 1 89 ? 32.367 -1.519 -26.632 1.00 37.81 89 THR A CA 1
ATOM 660 C C . THR A 1 89 ? 32.891 -2.432 -27.753 1.00 37.81 89 THR A C 1
ATOM 662 O O . THR A 1 89 ? 32.577 -3.626 -27.760 1.00 37.81 89 THR A O 1
ATOM 665 N N . PRO A 1 90 ? 33.748 -1.959 -28.686 1.00 37.06 90 PRO A N 1
ATOM 666 C CA . PRO A 1 90 ? 34.323 -2.783 -29.765 1.00 37.06 90 PRO A CA 1
ATOM 667 C C . PRO A 1 90 ? 35.113 -4.033 -29.312 1.00 37.06 90 PRO A C 1
ATOM 669 O O . PRO A 1 90 ? 35.710 -4.716 -30.142 1.00 37.06 90 PRO A O 1
ATOM 672 N N . GLN A 1 91 ? 35.173 -4.307 -28.006 1.00 30.62 91 GLN A N 1
ATOM 673 C CA . GLN A 1 91 ? 35.971 -5.343 -27.357 1.00 30.62 91 GLN A CA 1
ATOM 674 C C . GLN A 1 91 ? 35.146 -6.345 -26.529 1.00 30.62 91 GLN A C 1
ATOM 676 O O . GLN A 1 91 ? 35.749 -7.141 -25.813 1.00 30.62 91 GLN A O 1
ATOM 681 N N . ALA A 1 92 ? 33.810 -6.365 -26.648 1.00 36.22 92 ALA A N 1
ATOM 682 C CA . ALA A 1 92 ? 32.950 -7.325 -25.937 1.00 36.22 92 ALA A CA 1
ATOM 683 C C . ALA A 1 92 ? 33.115 -7.290 -24.399 1.00 36.22 92 ALA A C 1
ATOM 685 O O . ALA A 1 92 ? 33.022 -8.316 -23.723 1.00 36.22 92 ALA A O 1
ATOM 686 N N . GLN A 1 93 ? 33.378 -6.104 -23.844 1.00 35.03 93 GLN A N 1
ATOM 687 C CA . GLN A 1 93 ? 33.273 -5.829 -22.412 1.00 35.03 93 GLN A CA 1
ATOM 688 C C . GLN A 1 93 ? 32.059 -4.926 -22.179 1.00 35.03 93 GLN A C 1
ATOM 690 O O . GLN A 1 93 ? 31.950 -3.888 -22.835 1.00 35.03 93 GLN A O 1
ATOM 695 N N . ILE A 1 94 ? 31.174 -5.349 -21.270 1.00 37.56 94 ILE A N 1
ATOM 696 C CA . ILE A 1 94 ? 30.034 -4.563 -20.783 1.00 37.56 94 ILE A CA 1
ATOM 697 C C . ILE A 1 94 ? 30.603 -3.421 -19.932 1.00 37.56 94 ILE A C 1
ATOM 699 O O . ILE A 1 94 ? 31.308 -3.681 -18.951 1.00 37.56 94 ILE A O 1
ATOM 703 N N . ASP A 1 95 ? 30.359 -2.173 -20.336 1.00 38.66 95 ASP A N 1
ATOM 704 C CA . ASP A 1 95 ? 30.785 -0.979 -19.601 1.00 38.66 95 ASP A CA 1
ATOM 705 C C . ASP A 1 95 ? 29.592 -0.370 -18.862 1.00 38.66 95 ASP A C 1
ATOM 707 O O . ASP A 1 95 ? 28.780 0.363 -19.422 1.00 38.66 95 ASP A O 1
ATOM 711 N N . TRP A 1 96 ? 29.512 -0.667 -17.569 1.00 41.03 96 TRP A N 1
ATOM 712 C CA . TRP A 1 96 ? 28.451 -0.208 -16.675 1.00 41.03 96 TRP A CA 1
ATOM 713 C C . TRP A 1 96 ? 28.573 1.268 -16.254 1.00 41.03 96 TRP A C 1
ATOM 715 O O . TRP A 1 96 ? 27.823 1.710 -15.391 1.00 41.03 96 TRP A O 1
ATOM 725 N N . SER A 1 97 ? 29.536 2.032 -16.785 1.00 37.00 97 SER A N 1
ATOM 726 C CA . SER A 1 97 ? 29.808 3.414 -16.349 1.00 37.00 97 SER A CA 1
ATOM 727 C C . SER A 1 97 ? 29.203 4.509 -17.240 1.00 37.00 97 SER A C 1
ATOM 729 O O . SER A 1 97 ? 29.389 5.696 -16.957 1.00 37.00 97 SER A O 1
ATOM 731 N N . ILE A 1 98 ? 28.479 4.139 -18.303 1.00 38.41 98 ILE A N 1
ATOM 732 C CA . ILE A 1 98 ? 27.929 5.063 -19.308 1.00 38.41 98 ILE A CA 1
ATOM 733 C C . ILE A 1 98 ? 26.398 4.969 -19.306 1.00 38.41 98 ILE A C 1
ATOM 735 O O . ILE A 1 98 ? 25.860 3.874 -19.327 1.00 38.41 98 ILE A O 1
ATOM 739 N N . SER A 1 99 ? 25.711 6.114 -19.278 1.00 49.44 99 SER A N 1
ATOM 740 C CA . SER A 1 99 ? 24.247 6.227 -19.189 1.00 49.44 99 SER A CA 1
ATOM 741 C C . SER A 1 99 ? 23.625 6.409 -20.583 1.00 49.44 99 SER A C 1
ATOM 743 O O . SER A 1 99 ? 23.967 7.375 -21.276 1.00 49.44 99 SER A O 1
ATOM 745 N N . TYR A 1 100 ? 22.728 5.506 -20.992 1.00 49.75 100 TYR A N 1
ATOM 746 C CA . TYR A 1 100 ? 21.881 5.642 -22.182 1.00 49.75 100 TYR A CA 1
ATOM 747 C C . TYR A 1 100 ? 20.405 5.491 -21.796 1.00 49.75 100 TYR A C 1
ATOM 749 O O . TYR A 1 100 ? 20.106 4.669 -20.942 1.00 49.75 100 TYR A O 1
ATOM 757 N N . PRO A 1 101 ? 19.492 6.279 -22.388 1.00 51.44 101 PRO A N 1
ATOM 758 C CA . PRO A 1 101 ? 18.062 6.060 -22.219 1.00 51.44 101 PRO A CA 1
ATOM 759 C C . PRO A 1 101 ? 17.607 4.847 -23.042 1.00 51.44 101 PRO A C 1
ATOM 761 O O . PRO A 1 101 ? 17.757 4.868 -24.270 1.00 51.44 101 PRO A O 1
ATOM 764 N N . ASP A 1 102 ? 17.026 3.833 -22.401 1.00 59.19 102 ASP A N 1
ATOM 765 C CA . ASP A 1 102 ? 16.456 2.671 -23.085 1.00 59.19 102 ASP A CA 1
ATOM 766 C C . ASP A 1 102 ? 14.936 2.807 -23.274 1.00 59.19 102 ASP A C 1
ATOM 768 O O . ASP A 1 102 ? 14.214 3.382 -22.460 1.00 59.19 102 ASP A O 1
ATOM 772 N N . GLN A 1 103 ? 14.419 2.273 -24.384 1.00 53.31 103 GLN A N 1
ATOM 773 C CA . GLN A 1 103 ? 12.982 2.234 -24.661 1.00 53.31 103 GLN A CA 1
ATOM 774 C C . GLN A 1 103 ? 12.507 0.781 -24.761 1.00 53.31 103 GLN A C 1
ATOM 776 O O . GLN A 1 103 ? 12.807 0.082 -25.728 1.00 53.31 103 GLN A O 1
ATOM 781 N N . VAL A 1 104 ? 11.713 0.340 -23.787 1.00 57.50 104 VAL A N 1
ATOM 782 C CA . VAL A 1 104 ? 11.082 -0.984 -23.749 1.00 57.50 104 VAL A CA 1
ATOM 783 C C . VAL A 1 104 ? 9.622 -0.845 -24.152 1.00 57.50 104 VAL A C 1
ATOM 785 O O . VAL A 1 104 ? 8.821 -0.250 -23.434 1.00 57.50 104 VAL A O 1
ATOM 788 N N . VAL A 1 105 ? 9.254 -1.412 -25.300 1.00 52.16 105 VAL A N 1
ATOM 789 C CA . VAL A 1 105 ? 7.871 -1.412 -25.796 1.00 52.16 105 VAL A CA 1
ATOM 790 C C . VAL A 1 105 ? 7.474 -2.843 -26.156 1.00 52.16 105 VAL A C 1
ATOM 792 O O . VAL A 1 105 ? 8.217 -3.521 -26.859 1.00 52.16 105 VAL A O 1
ATOM 795 N N . ASN A 1 106 ? 6.281 -3.274 -25.730 1.00 49.69 106 ASN A N 1
ATOM 796 C CA . ASN A 1 106 ? 5.639 -4.552 -26.096 1.00 49.69 106 ASN A CA 1
ATOM 797 C C . ASN A 1 106 ? 6.224 -5.819 -25.456 1.00 49.69 106 ASN A C 1
ATOM 799 O O . ASN A 1 106 ? 6.301 -6.862 -26.109 1.00 49.69 106 ASN A O 1
ATOM 803 N N . TYR A 1 107 ? 6.579 -5.776 -24.172 1.00 53.12 107 TYR A N 1
ATOM 804 C CA . TYR A 1 107 ? 6.805 -7.022 -23.445 1.00 53.12 107 TYR A CA 1
ATOM 805 C C . TYR A 1 107 ? 5.490 -7.615 -22.933 1.00 53.12 107 TYR A C 1
ATOM 807 O O . TYR A 1 107 ? 4.580 -6.881 -22.541 1.00 53.12 107 TYR A O 1
ATOM 815 N N . HIS A 1 108 ? 5.379 -8.944 -22.982 1.00 53.66 108 HIS A N 1
ATOM 816 C CA . HIS A 1 108 ? 4.212 -9.655 -22.475 1.00 53.66 108 HIS A CA 1
ATOM 817 C C . HIS A 1 108 ? 4.009 -9.414 -20.980 1.00 53.66 108 HIS A C 1
ATOM 819 O O . HIS A 1 108 ? 4.965 -9.363 -20.208 1.00 53.66 108 HIS A O 1
ATOM 825 N N . ALA A 1 109 ? 2.745 -9.352 -20.576 1.00 51.62 109 ALA A N 1
ATOM 826 C CA . ALA A 1 109 ? 2.363 -9.366 -19.175 1.00 51.62 109 ALA A CA 1
ATOM 827 C C . ALA A 1 109 ? 2.720 -10.698 -18.491 1.00 51.62 109 ALA A C 1
ATOM 829 O O . ALA A 1 109 ? 2.797 -11.746 -19.145 1.00 51.62 109 ALA A O 1
ATOM 830 N N . GLY A 1 110 ? 2.983 -10.649 -17.183 1.00 58.53 110 GLY A N 1
ATOM 831 C CA . GLY A 1 110 ? 3.620 -11.758 -16.461 1.00 58.53 110 GLY A CA 1
ATOM 832 C C . GLY A 1 110 ? 5.155 -11.742 -16.512 1.00 58.53 110 GLY A C 1
ATOM 833 O O . GLY A 1 110 ? 5.799 -12.740 -16.169 1.00 58.53 110 GLY A O 1
ATOM 834 N N . GLY A 1 111 ? 5.739 -10.658 -17.023 1.00 65.81 111 GLY A N 1
ATOM 835 C CA . GLY A 1 111 ? 7.159 -10.534 -17.325 1.00 65.81 111 GLY A CA 1
ATOM 836 C C . GLY A 1 111 ? 7.965 -9.830 -16.232 1.00 65.81 111 GLY A C 1
ATOM 837 O O . GLY A 1 111 ? 7.448 -8.984 -15.508 1.00 65.81 111 GLY A O 1
ATOM 838 N N . ILE A 1 112 ? 9.256 -10.160 -16.132 1.00 71.88 112 ILE A N 1
ATOM 839 C CA . ILE A 1 112 ? 10.222 -9.403 -15.324 1.00 71.88 112 ILE A CA 1
ATOM 840 C C . ILE A 1 112 ? 11.016 -8.469 -16.242 1.00 71.88 112 ILE A C 1
ATOM 842 O O . ILE A 1 112 ? 11.597 -8.952 -17.214 1.00 71.88 112 ILE A O 1
ATOM 846 N N . VAL A 1 113 ? 11.078 -7.175 -15.925 1.00 75.50 113 VAL A N 1
ATOM 847 C CA . VAL A 1 113 ? 11.879 -6.171 -16.647 1.00 75.50 113 VAL A CA 1
ATOM 848 C C . VAL A 1 113 ? 12.813 -5.446 -15.686 1.00 75.50 113 VAL A C 1
ATOM 850 O O . VAL A 1 113 ? 12.398 -5.034 -14.608 1.00 75.50 113 VAL A O 1
ATOM 853 N N . VAL A 1 114 ? 14.071 -5.288 -16.083 1.00 73.69 114 VAL A N 1
ATOM 854 C CA . VAL A 1 114 ? 15.077 -4.508 -15.355 1.00 73.69 114 VAL A CA 1
ATOM 855 C C . VAL A 1 114 ? 15.665 -3.477 -16.315 1.00 73.69 114 VAL A C 1
ATOM 857 O O . VAL A 1 114 ? 16.255 -3.861 -17.329 1.00 73.69 114 VAL A O 1
ATOM 860 N N . GLY A 1 115 ? 15.454 -2.200 -16.008 1.00 70.00 115 GLY A N 1
ATOM 861 C CA . GLY A 1 115 ? 16.051 -1.055 -16.682 1.00 70.00 115 GLY A CA 1
ATOM 862 C C . GLY A 1 115 ? 17.510 -0.828 -16.284 1.00 70.00 115 GLY A C 1
ATOM 863 O O . GLY A 1 115 ? 18.144 -1.645 -15.603 1.00 70.00 115 GLY A O 1
ATOM 864 N N . SER A 1 116 ? 18.064 0.259 -16.793 1.00 70.75 116 SER A N 1
ATOM 865 C CA . SER A 1 116 ? 19.482 0.557 -16.884 1.00 70.75 116 SER A CA 1
ATOM 866 C C . SER A 1 116 ? 19.915 1.611 -15.845 1.00 70.75 116 SER A C 1
ATOM 868 O O . SER A 1 116 ? 19.404 1.679 -14.730 1.00 70.75 116 SER A O 1
ATOM 870 N N . LEU A 1 117 ? 20.967 2.372 -16.158 1.00 73.62 117 LEU A N 1
ATOM 871 C CA . LEU A 1 117 ? 21.416 3.532 -15.373 1.00 73.62 117 LEU A CA 1
ATOM 872 C C . LEU A 1 117 ? 21.071 4.865 -16.067 1.00 73.62 117 LEU A C 1
ATOM 874 O O . LEU A 1 117 ? 21.612 5.919 -15.709 1.00 73.62 117 LEU A O 1
ATOM 878 N N . GLY A 1 118 ? 20.303 4.819 -17.153 1.00 74.19 118 GLY A N 1
ATOM 879 C CA . GLY A 1 118 ? 19.813 5.992 -17.860 1.00 74.19 118 GLY A CA 1
ATOM 880 C C . GLY A 1 118 ? 18.309 6.152 -17.733 1.00 74.19 118 GLY A C 1
ATOM 881 O O . GLY A 1 118 ? 17.632 5.358 -17.113 1.00 74.19 118 GLY A O 1
ATOM 882 N N . ASN A 1 119 ? 17.802 7.240 -18.309 1.00 82.69 119 ASN A N 1
ATOM 883 C CA . ASN A 1 119 ? 16.379 7.560 -18.252 1.00 82.69 119 ASN A CA 1
ATOM 884 C C . ASN A 1 119 ? 15.597 6.610 -19.161 1.00 82.69 119 ASN A C 1
ATOM 886 O O . ASN A 1 119 ? 15.595 6.803 -20.383 1.00 82.69 119 ASN A O 1
ATOM 890 N N . ASP A 1 120 ? 14.913 5.639 -18.583 1.00 80.69 120 ASP A N 1
ATOM 891 C CA . ASP A 1 120 ? 14.260 4.591 -19.345 1.00 80.69 120 ASP A CA 1
ATOM 892 C C . ASP A 1 120 ? 12.779 4.884 -19.580 1.00 80.69 120 ASP A C 1
ATOM 894 O O . ASP A 1 120 ? 12.099 5.572 -18.821 1.00 80.69 120 ASP A O 1
ATOM 898 N N . THR A 1 121 ? 12.239 4.361 -20.677 1.00 84.75 121 THR A N 1
ATOM 899 C CA . THR A 1 121 ? 10.794 4.299 -20.913 1.00 84.75 121 THR A CA 1
ATOM 900 C C . THR A 1 121 ? 10.385 2.841 -21.000 1.00 84.75 121 THR A C 1
ATOM 902 O O . THR A 1 121 ? 10.632 2.187 -22.012 1.00 84.75 121 THR A O 1
ATOM 905 N N . ILE A 1 122 ? 9.746 2.336 -19.948 1.00 82.44 122 ILE A N 1
ATOM 906 C CA . ILE A 1 122 ? 9.289 0.954 -19.829 1.00 82.44 122 ILE A CA 1
ATOM 907 C C . ILE A 1 122 ? 7.775 0.915 -20.016 1.00 82.44 122 ILE A C 1
ATOM 909 O O . ILE A 1 122 ? 7.027 1.578 -19.302 1.00 82.44 122 ILE A O 1
ATOM 913 N N . THR A 1 123 ? 7.293 0.150 -20.994 1.00 84.12 123 THR A N 1
ATOM 914 C CA . THR A 1 123 ? 5.855 -0.023 -21.236 1.00 84.12 123 THR A CA 1
ATOM 915 C C . THR A 1 123 ? 5.514 -1.489 -21.475 1.00 84.12 123 THR A C 1
ATOM 917 O O . THR A 1 123 ? 5.924 -2.088 -22.479 1.00 84.12 123 THR A O 1
ATOM 920 N N . LEU A 1 124 ? 4.726 -2.055 -20.561 1.00 79.19 124 LEU A N 1
ATOM 921 C CA . LEU A 1 124 ? 4.218 -3.423 -20.634 1.00 79.19 124 LEU A CA 1
ATOM 922 C C . LEU A 1 124 ? 2.767 -3.405 -21.126 1.00 79.19 124 LEU A C 1
ATOM 924 O O . LEU A 1 124 ? 1.923 -2.718 -20.560 1.00 79.19 124 LEU A O 1
ATOM 928 N N . TRP A 1 125 ? 2.464 -4.170 -22.177 1.00 69.75 125 TRP A N 1
ATOM 929 C CA . TRP A 1 125 ? 1.106 -4.272 -22.719 1.00 69.75 125 TRP A CA 1
ATOM 930 C C . TRP A 1 125 ? 0.596 -5.707 -22.543 1.00 69.75 125 TRP A C 1
ATOM 932 O O . TRP A 1 125 ? 1.113 -6.636 -23.166 1.00 69.75 125 TRP A O 1
ATOM 942 N N . GLY A 1 126 ? -0.438 -5.907 -21.720 1.00 65.19 126 GLY A N 1
ATOM 943 C CA . GLY A 1 126 ? -1.089 -7.212 -21.563 1.00 65.19 126 GLY A CA 1
ATOM 944 C C . GLY A 1 126 ? -1.752 -7.437 -20.203 1.00 65.19 126 GLY A C 1
ATOM 945 O O . GLY A 1 126 ? -1.876 -6.514 -19.402 1.00 65.19 126 GLY A O 1
ATOM 946 N N . ASN A 1 127 ? -2.161 -8.688 -19.963 1.00 73.25 127 ASN A N 1
ATOM 947 C CA . ASN A 1 127 ? -2.786 -9.125 -18.714 1.00 73.25 127 ASN A CA 1
ATOM 948 C C . ASN A 1 127 ? -1.875 -10.050 -17.901 1.00 73.25 127 ASN A C 1
ATOM 950 O O . ASN A 1 127 ? -1.413 -11.059 -18.440 1.00 73.25 127 ASN A O 1
ATOM 954 N N . GLY A 1 128 ? -1.690 -9.753 -16.616 1.00 80.69 128 GLY A N 1
ATOM 955 C CA . GLY A 1 128 ? -0.994 -10.592 -15.641 1.00 80.69 128 GLY A CA 1
ATOM 956 C C . GLY A 1 128 ? 0.131 -9.876 -14.890 1.00 80.69 128 GLY A C 1
ATOM 957 O O . GLY A 1 128 ? 0.806 -9.015 -15.445 1.00 80.69 128 GLY A O 1
ATOM 958 N N . ASP A 1 129 ? 0.358 -10.327 -13.656 1.00 82.19 129 ASP A N 1
ATOM 959 C CA . ASP A 1 129 ? 1.296 -9.760 -12.682 1.00 82.19 129 ASP A CA 1
ATOM 960 C C . ASP A 1 129 ? 2.736 -9.688 -13.208 1.00 82.19 129 ASP A C 1
ATOM 962 O O . ASP A 1 129 ? 3.411 -10.703 -13.419 1.00 82.19 129 ASP A O 1
ATOM 966 N N . SER A 1 130 ? 3.227 -8.475 -13.385 1.00 81.06 130 SER A N 1
ATOM 967 C CA . SER A 1 130 ? 4.554 -8.151 -13.881 1.00 81.06 130 SER A CA 1
ATOM 968 C C . SER A 1 130 ? 5.435 -7.632 -12.756 1.00 81.06 130 SER A C 1
ATOM 970 O O . SER A 1 130 ? 4.989 -7.251 -11.671 1.00 81.06 130 SER A O 1
ATOM 972 N N . MET A 1 131 ? 6.738 -7.620 -13.008 1.00 80.62 131 MET A N 1
ATOM 973 C CA . MET A 1 131 ? 7.670 -7.013 -12.079 1.00 80.62 131 MET A CA 1
ATOM 974 C C . MET A 1 131 ? 8.712 -6.187 -12.812 1.00 80.62 131 MET A C 1
ATOM 976 O O . MET A 1 131 ? 9.379 -6.684 -13.715 1.00 80.62 131 MET A O 1
ATOM 980 N N . VAL A 1 132 ? 8.858 -4.936 -12.396 1.00 81.50 132 VAL A N 1
ATOM 981 C CA . VAL A 1 132 ? 9.706 -3.947 -13.059 1.00 81.50 132 VAL A CA 1
ATOM 982 C C . VAL A 1 132 ? 10.701 -3.365 -12.065 1.00 81.50 132 VAL A C 1
ATOM 984 O O . VAL A 1 132 ? 10.361 -3.122 -10.911 1.00 81.50 132 VAL A O 1
ATOM 987 N N . GLU A 1 133 ? 11.924 -3.123 -12.509 1.00 82.44 133 GLU A N 1
ATOM 988 C CA . GLU A 1 133 ? 12.902 -2.274 -11.832 1.00 82.44 133 GLU A CA 1
ATOM 989 C C . GLU A 1 133 ? 13.340 -1.187 -12.812 1.00 82.44 133 GLU A C 1
ATOM 991 O O . GLU A 1 133 ? 13.848 -1.5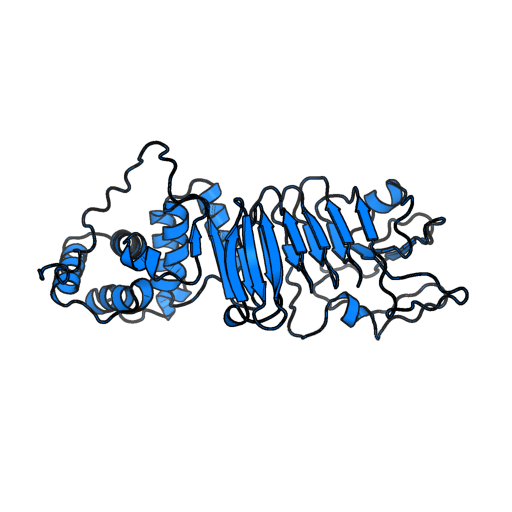36 -13.872 1.00 82.44 133 GLU A O 1
ATOM 996 N N . GLY A 1 134 ? 13.096 0.089 -12.491 1.00 79.75 134 GLY A N 1
ATOM 997 C CA . GLY A 1 134 ? 13.450 1.231 -13.349 1.00 79.75 134 GLY A CA 1
ATOM 998 C C . GLY A 1 134 ? 14.960 1.398 -13.475 1.00 79.75 134 GLY A C 1
ATOM 999 O O . GLY A 1 134 ? 15.492 1.343 -14.573 1.00 79.75 134 GLY A O 1
ATOM 1000 N N . GLY A 1 135 ? 15.662 1.410 -12.339 1.00 76.94 135 GLY A N 1
ATOM 1001 C CA . GLY A 1 135 ? 17.122 1.469 -12.305 1.00 76.94 135 GLY A CA 1
ATOM 1002 C C . GLY A 1 135 ? 17.635 2.796 -11.754 1.00 76.94 135 GLY A C 1
ATOM 1003 O O . GLY A 1 135 ? 17.189 3.242 -10.699 1.00 76.94 135 GLY A O 1
ATOM 1004 N N . GLU A 1 136 ? 18.656 3.386 -12.370 1.00 81.75 136 GLU A N 1
ATOM 1005 C CA . GLU A 1 136 ? 19.011 4.789 -12.104 1.00 81.75 136 GLU A CA 1
ATOM 1006 C C . GLU A 1 136 ? 18.618 5.630 -13.313 1.00 81.75 136 GLU A C 1
ATOM 1008 O O . GLU A 1 136 ? 18.782 5.168 -14.428 1.00 81.75 136 GLU A O 1
ATOM 1013 N N . GLY A 1 137 ? 18.216 6.880 -13.110 1.00 84.12 137 GLY A N 1
ATOM 1014 C CA . GLY A 1 137 ? 17.711 7.713 -14.197 1.00 84.12 137 GLY A CA 1
ATOM 1015 C C . GLY A 1 137 ? 16.355 8.298 -13.840 1.00 84.12 137 GLY A C 1
ATOM 1016 O O . GLY A 1 137 ? 15.825 8.071 -12.766 1.00 84.12 137 GLY A O 1
ATOM 1017 N N . ASN A 1 138 ? 15.834 9.150 -14.710 1.00 91.44 138 ASN A N 1
ATOM 1018 C CA . ASN A 1 138 ? 14.465 9.632 -14.605 1.00 91.44 138 ASN A CA 1
ATOM 1019 C C . ASN A 1 138 ? 13.588 8.749 -15.490 1.00 91.44 138 ASN A C 1
ATOM 1021 O O . ASN A 1 138 ? 13.552 8.973 -16.708 1.00 91.44 138 ASN A O 1
ATOM 1025 N N . ASP A 1 139 ? 12.915 7.776 -14.889 1.00 89.25 139 ASP A N 1
ATOM 1026 C CA . ASP A 1 139 ? 12.250 6.713 -15.636 1.00 89.25 139 ASP A CA 1
ATOM 1027 C C . ASP A 1 139 ? 10.762 6.998 -15.863 1.00 89.25 139 ASP A C 1
ATOM 1029 O O . ASP A 1 139 ? 10.087 7.669 -15.080 1.00 89.25 139 ASP A O 1
ATOM 1033 N N . ILE A 1 140 ? 10.222 6.473 -16.959 1.00 92.75 140 ILE A N 1
ATOM 1034 C CA . ILE A 1 140 ? 8.791 6.464 -17.261 1.00 92.75 140 ILE A CA 1
ATOM 1035 C C . ILE A 1 140 ? 8.349 5.008 -17.347 1.00 92.75 140 ILE A C 1
ATOM 1037 O O . ILE A 1 140 ? 8.721 4.303 -18.284 1.00 92.75 140 ILE A O 1
ATOM 1041 N N . ILE A 1 141 ? 7.529 4.560 -16.402 1.00 89.75 141 ILE A N 1
ATOM 1042 C CA . ILE A 1 141 ? 7.101 3.166 -16.277 1.00 89.75 141 ILE A CA 1
ATOM 1043 C C . ILE A 1 141 ? 5.581 3.091 -16.401 1.00 89.75 141 ILE A C 1
ATOM 1045 O O . ILE A 1 141 ? 4.861 3.747 -15.657 1.00 89.75 141 ILE A O 1
ATOM 1049 N N . HIS A 1 142 ? 5.105 2.265 -17.328 1.00 91.25 142 HIS A N 1
ATOM 1050 C CA . HIS A 1 142 ? 3.696 1.916 -17.461 1.00 91.25 142 HIS A CA 1
ATOM 1051 C C . HIS A 1 142 ? 3.548 0.398 -17.379 1.00 91.25 142 HIS A C 1
ATOM 1053 O O . HIS A 1 142 ? 4.076 -0.320 -18.244 1.00 91.25 142 HIS A O 1
ATOM 1059 N N . THR A 1 143 ? 2.850 -0.082 -16.353 1.00 84.31 143 THR A N 1
ATOM 1060 C CA . THR A 1 143 ? 2.450 -1.488 -16.243 1.00 84.31 143 THR A CA 1
ATOM 1061 C C . THR A 1 143 ? 0.967 -1.651 -16.584 1.00 84.31 143 THR A C 1
ATOM 1063 O O . THR A 1 143 ? 0.258 -0.677 -16.837 1.00 84.31 143 THR A O 1
ATOM 1066 N N . GLY A 1 144 ? 0.578 -2.885 -16.889 1.00 86.06 144 GLY A N 1
ATOM 1067 C CA . GLY A 1 144 ? -0.590 -3.176 -17.714 1.00 86.06 144 GLY A CA 1
ATOM 1068 C C . GLY A 1 144 ? -1.825 -3.446 -16.870 1.00 86.06 144 GLY A C 1
ATOM 1069 O O . GLY A 1 144 ? -2.392 -2.560 -16.253 1.00 86.06 144 GLY A O 1
ATOM 1070 N N . THR A 1 145 ? -2.304 -4.683 -16.916 1.00 89.19 145 THR A N 1
ATOM 1071 C CA . THR A 1 145 ? -3.280 -5.164 -15.934 1.00 89.19 145 THR A CA 1
ATOM 1072 C C . THR A 1 145 ? -2.675 -6.331 -15.166 1.00 89.19 145 THR A C 1
ATOM 1074 O O . THR A 1 145 ? -1.876 -7.075 -15.741 1.00 89.19 145 THR A O 1
ATOM 1077 N N . GLY A 1 146 ? -3.121 -6.564 -13.937 1.00 88.19 146 GLY 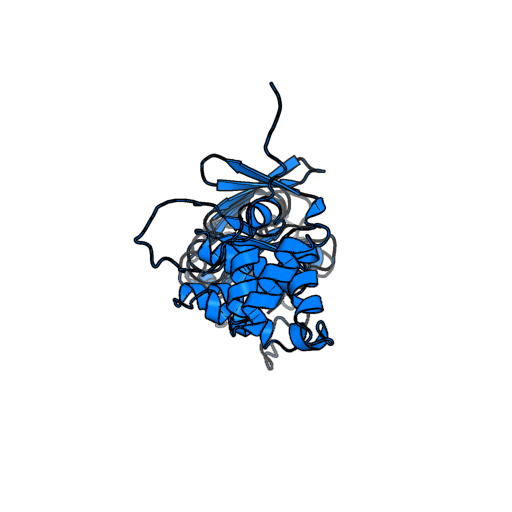A N 1
ATOM 1078 C CA . GLY A 1 146 ? -2.531 -7.538 -13.017 1.00 88.19 146 GLY A CA 1
ATOM 1079 C C . GLY A 1 146 ? -2.020 -6.839 -11.762 1.00 88.19 146 GLY A C 1
ATOM 1080 O O . GLY A 1 146 ? -2.056 -5.625 -11.689 1.00 88.19 146 GLY A O 1
ATOM 1081 N N . ASN A 1 147 ? -1.575 -7.610 -10.774 1.00 87.19 147 ASN A N 1
ATOM 1082 C CA . ASN A 1 147 ? -1.007 -7.055 -9.546 1.00 87.19 147 ASN A CA 1
ATOM 1083 C C . ASN A 1 147 ? 0.508 -6.919 -9.726 1.00 87.19 147 ASN A C 1
ATOM 1085 O O . ASN A 1 147 ? 1.270 -7.864 -9.477 1.00 87.19 147 ASN A O 1
ATOM 1089 N N . ASP A 1 148 ? 0.941 -5.763 -10.211 1.00 89.44 148 ASP A N 1
ATOM 1090 C CA . ASP A 1 148 ? 2.310 -5.483 -10.605 1.00 89.44 148 ASP A CA 1
ATOM 1091 C C . ASP A 1 148 ? 3.183 -5.060 -9.409 1.00 89.44 148 ASP A C 1
ATOM 1093 O O . ASP A 1 148 ? 2.743 -4.522 -8.389 1.00 89.44 148 ASP A O 1
ATOM 1097 N N . ILE A 1 149 ? 4.484 -5.333 -9.514 1.00 84.75 149 ILE A N 1
ATOM 1098 C CA . ILE A 1 149 ? 5.481 -4.950 -8.512 1.00 84.75 149 ILE A CA 1
ATOM 1099 C C . ILE A 1 149 ? 6.572 -4.120 -9.182 1.00 84.75 149 ILE A C 1
ATOM 1101 O O . ILE A 1 149 ? 7.370 -4.647 -9.955 1.00 84.75 149 ILE A O 1
ATOM 1105 N N . ILE A 1 150 ? 6.681 -2.845 -8.827 1.00 87.38 150 ILE A N 1
ATOM 1106 C CA . ILE A 1 150 ? 7.572 -1.895 -9.497 1.00 87.38 150 ILE A CA 1
ATOM 1107 C C . ILE A 1 150 ? 8.572 -1.333 -8.489 1.00 87.38 150 ILE A C 1
ATOM 1109 O O . ILE A 1 150 ? 8.196 -0.659 -7.539 1.00 87.38 150 ILE A O 1
ATOM 1113 N N . ALA A 1 151 ? 9.863 -1.580 -8.670 1.00 87.38 151 ALA A N 1
ATOM 1114 C CA . ALA A 1 151 ? 10.911 -0.829 -7.991 1.00 87.38 151 ALA A CA 1
ATOM 1115 C C . ALA A 1 151 ? 11.241 0.408 -8.833 1.00 87.38 151 ALA A C 1
ATOM 1117 O O . ALA A 1 151 ? 11.780 0.272 -9.926 1.00 87.38 151 ALA A O 1
ATOM 1118 N N . SER A 1 152 ? 10.905 1.594 -8.318 1.00 87.31 152 SER A N 1
ATOM 1119 C CA . SER A 1 152 ? 11.133 2.878 -9.009 1.00 87.31 152 SER A CA 1
ATOM 1120 C C . SER A 1 152 ? 12.593 3.049 -9.419 1.00 87.31 152 SER A C 1
ATOM 1122 O O . SER A 1 152 ? 12.883 3.193 -10.595 1.00 87.31 152 SER A O 1
ATOM 1124 N N . GLY A 1 153 ? 13.506 2.911 -8.455 1.00 83.81 153 GLY A N 1
ATOM 1125 C CA . GLY A 1 153 ? 14.922 3.157 -8.678 1.00 83.81 153 GLY A CA 1
ATOM 1126 C C . GLY A 1 153 ? 15.369 4.490 -8.088 1.00 83.81 153 GLY A C 1
ATOM 1127 O O . GLY A 1 153 ? 14.852 4.926 -7.055 1.00 83.81 153 GLY A O 1
ATOM 1128 N N . LYS A 1 154 ? 16.401 5.097 -8.677 1.00 84.38 154 LYS A N 1
ATOM 1129 C CA . LYS A 1 154 ? 16.893 6.427 -8.297 1.00 84.38 154 LYS A CA 1
ATOM 1130 C C . LYS A 1 154 ? 16.628 7.422 -9.414 1.00 84.38 154 LYS A C 1
ATOM 1132 O O . LYS A 1 154 ? 17.244 7.303 -10.459 1.00 84.38 154 LYS A O 1
ATOM 1137 N N . GLY A 1 155 ? 15.981 8.524 -9.070 1.00 89.94 155 GLY A N 1
ATOM 1138 C CA . GLY A 1 155 ? 15.840 9.689 -9.931 1.00 89.94 155 GLY A CA 1
ATOM 1139 C C . GLY A 1 155 ? 14.409 10.189 -9.879 1.00 89.94 155 GLY A C 1
ATOM 1140 O O . GLY A 1 155 ? 13.701 9.932 -8.905 1.00 89.94 155 GLY A O 1
ATOM 1141 N N . ASN A 1 156 ? 14.028 11.005 -10.856 1.00 95.75 156 ASN A N 1
ATOM 1142 C CA . ASN A 1 156 ? 12.668 11.511 -10.952 1.00 95.75 156 ASN A CA 1
ATOM 1143 C C . ASN A 1 156 ? 11.845 10.598 -11.853 1.00 95.75 156 ASN A C 1
ATOM 1145 O O . ASN A 1 156 ? 11.934 10.722 -13.075 1.00 95.75 156 ASN A O 1
ATOM 1149 N N . ASP A 1 157 ? 11.024 9.750 -11.250 1.00 96.31 157 ASP A N 1
ATOM 1150 C CA . ASP A 1 157 ? 10.304 8.706 -11.974 1.00 96.31 157 ASP A CA 1
ATOM 1151 C C . ASP A 1 157 ? 8.818 9.041 -12.110 1.00 96.31 157 ASP A C 1
ATOM 1153 O O . ASP A 1 157 ? 8.213 9.678 -11.241 1.00 96.31 157 ASP A O 1
ATOM 1157 N N . ILE A 1 158 ? 8.211 8.594 -13.204 1.00 96.50 158 ILE A N 1
ATOM 1158 C CA . ILE A 1 158 ? 6.773 8.672 -13.462 1.00 96.50 158 ILE A CA 1
ATOM 1159 C C . ILE A 1 158 ? 6.276 7.247 -13.658 1.00 96.50 158 ILE A C 1
ATOM 1161 O O . ILE A 1 158 ? 6.723 6.560 -14.573 1.00 96.50 158 ILE A O 1
ATOM 1165 N N . ILE A 1 159 ? 5.358 6.810 -12.801 1.00 96.06 159 ILE A N 1
ATOM 1166 C CA . ILE A 1 159 ? 4.865 5.437 -12.773 1.00 96.06 159 ILE A CA 1
ATOM 1167 C C . ILE A 1 159 ? 3.343 5.445 -12.862 1.00 96.06 159 ILE A C 1
ATOM 1169 O O . ILE A 1 159 ? 2.672 6.058 -12.034 1.00 96.06 159 ILE A O 1
ATOM 1173 N N . ASP A 1 160 ? 2.821 4.728 -13.846 1.00 94.81 160 ASP A N 1
ATOM 1174 C CA . ASP A 1 160 ? 1.421 4.335 -13.944 1.00 94.81 160 ASP A CA 1
ATOM 1175 C C . ASP A 1 160 ? 1.365 2.808 -13.876 1.00 94.81 160 ASP A C 1
ATOM 1177 O O . ASP A 1 160 ? 1.860 2.145 -14.791 1.00 94.81 160 ASP A O 1
ATOM 1181 N N . ALA A 1 161 ? 0.846 2.246 -12.783 1.00 93.56 161 ALA A N 1
ATOM 1182 C CA . ALA A 1 161 ? 0.859 0.793 -12.627 1.00 93.56 161 ALA A CA 1
ATOM 1183 C C . ALA A 1 161 ? -0.337 0.082 -13.294 1.00 93.56 161 ALA A C 1
ATOM 1185 O O . ALA A 1 161 ? -0.327 -1.135 -13.465 1.00 93.56 161 ALA A O 1
ATOM 1186 N N . GLY A 1 162 ? -1.294 0.850 -13.818 1.00 92.44 162 GLY A N 1
ATOM 1187 C CA . GLY A 1 162 ? -2.402 0.307 -14.587 1.00 92.44 162 GLY A CA 1
ATOM 1188 C C . GLY A 1 162 ? -3.530 -0.238 -13.713 1.00 92.44 162 GLY A C 1
ATOM 1189 O O . GLY A 1 162 ? -4.029 0.470 -12.854 1.00 92.44 162 GLY A O 1
ATOM 1190 N N . ALA A 1 163 ? -4.069 -1.415 -14.034 1.00 92.06 163 ALA A N 1
ATOM 1191 C CA . ALA A 1 163 ? -5.235 -1.954 -13.325 1.00 92.06 163 ALA A CA 1
ATOM 1192 C C . ALA A 1 163 ? -4.895 -3.216 -12.536 1.00 92.06 163 ALA A C 1
ATOM 1194 O O . ALA A 1 163 ? -4.465 -4.208 -13.119 1.00 92.06 163 ALA A O 1
ATOM 1195 N N . GLY A 1 164 ? -5.276 -3.241 -11.268 1.00 92.25 164 GLY A N 1
ATOM 1196 C CA . GLY A 1 164 ? -4.978 -4.320 -10.339 1.00 92.25 164 GLY A CA 1
ATOM 1197 C C . GLY A 1 164 ? -4.690 -3.712 -8.977 1.00 92.25 164 GLY A C 1
ATOM 1198 O O . GLY A 1 164 ? -5.053 -2.567 -8.735 1.00 92.25 164 GLY A O 1
ATOM 1199 N N . ILE A 1 165 ? -4.082 -4.495 -8.090 1.00 90.69 165 ILE A N 1
ATOM 1200 C CA . ILE A 1 165 ? -3.533 -3.992 -6.833 1.00 90.69 165 ILE A CA 1
ATOM 1201 C C . ILE A 1 165 ? -2.019 -3.984 -6.971 1.00 90.69 165 ILE A C 1
ATOM 1203 O O . ILE A 1 165 ? -1.351 -5.020 -6.840 1.00 90.69 165 ILE A O 1
ATOM 1207 N N . ASP A 1 166 ? -1.487 -2.797 -7.205 1.00 94.94 166 ASP A N 1
ATOM 1208 C CA . ASP A 1 166 ? -0.114 -2.592 -7.612 1.00 94.94 166 ASP A CA 1
ATOM 1209 C C . ASP A 1 166 ? 0.759 -2.122 -6.452 1.00 94.94 166 ASP A C 1
ATOM 1211 O O . ASP A 1 166 ? 0.364 -1.354 -5.568 1.00 94.94 166 ASP A O 1
ATOM 1215 N N . THR A 1 167 ? 1.999 -2.610 -6.433 1.00 91.06 167 THR A N 1
ATOM 1216 C CA . THR A 1 167 ? 2.986 -2.262 -5.412 1.00 91.06 167 THR A CA 1
ATOM 1217 C C . THR A 1 167 ? 4.178 -1.544 -6.020 1.00 91.06 167 THR A C 1
ATOM 1219 O O . THR A 1 167 ? 5.031 -2.172 -6.650 1.00 91.06 167 THR A O 1
ATOM 1222 N N . VAL A 1 168 ? 4.339 -0.261 -5.706 1.00 94.81 168 VAL A N 1
ATOM 1223 C CA . VAL A 1 168 ? 5.577 0.479 -5.972 1.00 94.81 168 VAL A CA 1
ATOM 1224 C C . VAL A 1 168 ? 6.499 0.415 -4.759 1.00 94.81 168 VAL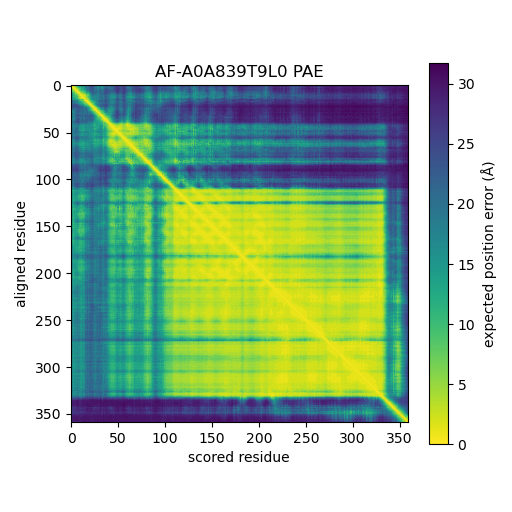 A C 1
ATOM 1226 O O . VAL A 1 168 ? 6.092 0.669 -3.632 1.00 94.81 168 VAL A O 1
ATOM 1229 N N . ARG A 1 169 ? 7.776 0.096 -4.957 1.00 89.19 169 ARG A N 1
ATOM 1230 C CA . ARG A 1 169 ? 8.810 0.125 -3.919 1.00 89.19 169 ARG A CA 1
ATOM 1231 C C . ARG A 1 169 ? 9.716 1.327 -4.113 1.00 89.19 169 ARG A C 1
ATOM 1233 O O . ARG A 1 169 ? 10.304 1.513 -5.183 1.00 89.19 169 ARG A O 1
ATOM 1240 N N . LEU A 1 170 ? 9.859 2.104 -3.045 1.00 87.50 170 LEU A N 1
ATOM 1241 C CA . LEU A 1 170 ? 10.821 3.192 -2.943 1.00 87.50 170 LEU A CA 1
ATOM 1242 C C . LEU A 1 170 ? 11.989 2.748 -2.054 1.00 87.50 170 LEU A C 1
ATOM 1244 O O . LEU A 1 170 ? 11.818 2.015 -1.077 1.00 87.50 170 LEU A O 1
ATOM 1248 N N . SER A 1 171 ? 13.201 3.166 -2.413 1.00 81.94 171 SER A N 1
ATOM 1249 C CA . SER A 1 171 ? 14.410 2.790 -1.677 1.00 81.94 171 SER A CA 1
ATOM 1250 C C . SER A 1 171 ? 14.589 3.640 -0.420 1.00 81.94 171 SER A C 1
ATOM 1252 O O . SER A 1 171 ? 14.749 4.850 -0.511 1.00 81.94 171 SER A O 1
ATOM 1254 N N . GLY A 1 172 ? 14.673 3.007 0.748 1.00 82.31 172 GLY A N 1
ATOM 1255 C CA . GLY A 1 172 ? 14.905 3.695 2.022 1.00 82.31 172 GLY A CA 1
ATOM 1256 C C . GLY A 1 172 ? 13.753 3.513 3.003 1.00 82.31 172 GLY A C 1
ATOM 1257 O O . GLY A 1 172 ? 12.894 2.647 2.820 1.00 82.31 172 GLY A O 1
ATOM 1258 N N . ALA A 1 173 ? 13.771 4.297 4.078 1.00 86.94 173 ALA A N 1
ATOM 1259 C CA . ALA A 1 173 ? 12.712 4.298 5.078 1.00 86.94 173 ALA A CA 1
ATOM 1260 C C . ALA A 1 173 ? 11.595 5.272 4.684 1.00 86.94 173 ALA A C 1
ATOM 1262 O O . ALA A 1 173 ? 11.841 6.275 4.021 1.00 86.94 173 ALA A O 1
ATOM 1263 N N . ILE A 1 174 ? 10.376 5.035 5.174 1.00 88.12 174 ILE A N 1
ATOM 1264 C CA . ILE A 1 174 ? 9.237 5.950 4.984 1.00 88.12 174 ILE A CA 1
ATOM 1265 C C . ILE A 1 174 ? 9.562 7.387 5.435 1.00 88.12 174 ILE A C 1
ATOM 1267 O O . ILE A 1 174 ? 9.141 8.351 4.806 1.00 88.12 174 ILE A O 1
ATOM 1271 N N . THR A 1 175 ? 10.387 7.537 6.478 1.00 91.75 175 THR A N 1
ATOM 1272 C CA . THR A 1 175 ? 10.827 8.832 7.024 1.00 91.75 175 THR A CA 1
ATOM 1273 C C . THR A 1 175 ? 11.777 9.605 6.115 1.00 91.75 175 THR A C 1
ATOM 1275 O O . THR A 1 175 ? 12.009 10.787 6.356 1.00 91.75 175 THR A O 1
ATOM 1278 N N . ASP A 1 176 ? 12.340 8.960 5.092 1.00 92.44 176 ASP A N 1
ATOM 1279 C CA . ASP A 1 176 ? 13.222 9.618 4.126 1.00 92.44 176 ASP A CA 1
ATOM 1280 C C . ASP A 1 176 ? 12.420 10.412 3.081 1.00 92.44 176 ASP A C 1
ATOM 1282 O O . ASP A 1 176 ? 13.002 11.192 2.322 1.00 92.44 176 ASP A O 1
ATOM 1286 N N . TYR A 1 177 ? 11.092 10.253 3.057 1.00 94.56 177 TYR A N 1
ATOM 1287 C CA . TYR A 1 177 ? 10.204 10.804 2.043 1.00 94.56 177 TYR A CA 1
ATOM 1288 C C . TYR A 1 177 ? 9.155 11.752 2.632 1.00 94.56 177 TYR A C 1
ATOM 1290 O O . TYR A 1 177 ? 8.579 11.509 3.690 1.00 94.56 177 TYR A O 1
ATOM 1298 N N . SER A 1 178 ? 8.860 12.823 1.898 1.00 94.44 178 SER A N 1
ATOM 1299 C CA . SER A 1 178 ? 7.595 13.552 2.012 1.00 94.44 178 SER A CA 1
ATOM 1300 C C . SER A 1 178 ? 6.672 13.147 0.864 1.00 94.44 178 SER A C 1
ATOM 1302 O O . SER A 1 178 ? 7.139 12.649 -0.160 1.00 94.44 178 SER A O 1
ATOM 1304 N N . HIS A 1 179 ? 5.365 13.368 1.009 1.00 93.25 179 HIS A N 1
ATOM 1305 C CA . HIS A 1 179 ? 4.413 13.140 -0.074 1.00 93.25 179 HIS A CA 1
ATOM 1306 C C . HIS A 1 179 ? 3.423 14.294 -0.220 1.00 93.25 179 HIS A C 1
ATOM 1308 O O . HIS A 1 179 ? 3.153 15.023 0.735 1.00 93.25 179 HIS A O 1
ATOM 1314 N N . GLN A 1 180 ? 2.895 14.464 -1.429 1.00 91.56 180 GLN A N 1
ATOM 1315 C CA . GLN A 1 180 ? 1.842 15.425 -1.752 1.00 91.56 180 GLN A CA 1
ATOM 1316 C C . GLN A 1 180 ? 1.005 14.910 -2.921 1.00 91.56 180 GLN A C 1
ATOM 1318 O O . GLN A 1 180 ? 1.504 14.156 -3.751 1.00 91.56 180 GLN A O 1
ATOM 1323 N N . VAL A 1 181 ? -0.240 15.363 -3.033 1.00 85.38 181 VAL A N 1
ATOM 1324 C CA . VAL A 1 181 ? -1.031 15.174 -4.255 1.00 85.38 181 VAL A CA 1
ATOM 1325 C C . VAL A 1 181 ? -0.894 16.435 -5.105 1.00 85.38 181 VAL A C 1
ATOM 1327 O O . VAL A 1 181 ? -1.205 17.532 -4.639 1.00 85.38 181 VAL A O 1
ATOM 1330 N N . SER A 1 182 ? -0.416 16.291 -6.340 1.00 82.56 182 SER A N 1
ATOM 1331 C CA . SER A 1 182 ? -0.244 17.384 -7.303 1.00 82.56 182 SER A CA 1
ATOM 1332 C C . SER A 1 182 ? -0.795 16.965 -8.660 1.00 82.56 182 SER A C 1
ATOM 1334 O O . SER A 1 182 ? -0.498 15.877 -9.139 1.00 82.56 182 SER A O 1
ATOM 1336 N N . ASP A 1 183 ? -1.602 17.826 -9.286 1.00 78.56 183 ASP A N 1
ATOM 1337 C CA . ASP A 1 183 ? -2.248 17.564 -10.583 1.00 78.56 183 ASP A CA 1
ATOM 1338 C C . ASP A 1 183 ? -2.991 16.214 -10.655 1.00 78.56 183 ASP A C 1
ATOM 1340 O O . ASP A 1 183 ? -2.996 15.551 -11.688 1.00 78.56 183 ASP A O 1
ATOM 1344 N N . GLY A 1 184 ? -3.605 15.794 -9.544 1.00 75.50 184 GLY A N 1
ATOM 1345 C CA . GLY A 1 184 ? -4.335 14.523 -9.448 1.00 75.50 184 GLY A CA 1
ATOM 1346 C C . GLY A 1 184 ? -3.459 13.282 -9.252 1.00 75.50 184 GLY A C 1
ATOM 1347 O O . GLY A 1 184 ? -3.999 12.185 -9.198 1.00 75.50 184 GLY A O 1
ATOM 1348 N N . HIS A 1 185 ? -2.143 13.445 -9.107 1.00 83.38 185 HIS A N 1
ATOM 1349 C CA . HIS A 1 185 ? -1.188 12.352 -8.934 1.00 83.38 185 HIS A CA 1
ATOM 1350 C C . HIS A 1 185 ? -0.512 12.429 -7.570 1.00 83.38 185 HIS A C 1
ATOM 1352 O O . HIS A 1 185 ? -0.213 13.521 -7.071 1.00 83.38 185 HIS A O 1
ATOM 1358 N N . LEU A 1 186 ? -0.240 11.274 -6.966 1.00 91.00 186 LEU A N 1
ATOM 1359 C CA . LEU A 1 186 ? 0.513 11.215 -5.720 1.00 91.00 186 LEU A CA 1
ATOM 1360 C C . LEU A 1 186 ? 2.007 11.311 -6.027 1.00 91.00 186 LEU A C 1
ATOM 1362 O O . LEU A 1 186 ? 2.529 10.591 -6.870 1.00 91.00 186 LEU A O 1
ATOM 1366 N N . GLN A 1 187 ? 2.708 12.199 -5.338 1.00 94.88 187 GLN A N 1
ATOM 1367 C CA . GLN A 1 187 ? 4.141 12.402 -5.497 1.00 94.88 187 GLN A CA 1
ATOM 1368 C C . GLN A 1 187 ? 4.855 12.115 -4.189 1.00 94.88 187 GLN A C 1
ATOM 1370 O O . GLN A 1 187 ? 4.522 12.714 -3.168 1.00 94.88 187 GLN A O 1
ATOM 1375 N N . PHE A 1 188 ? 5.878 11.266 -4.241 1.00 96.12 188 PHE A N 1
ATOM 1376 C CA . PHE A 1 188 ? 6.828 11.053 -3.157 1.00 96.12 188 PHE A CA 1
ATOM 1377 C C . PHE A 1 188 ? 8.132 11.774 -3.473 1.00 96.12 188 PHE A C 1
ATOM 1379 O O . PHE A 1 188 ? 8.741 11.542 -4.511 1.00 96.12 188 PHE A O 1
ATOM 1386 N N . THR A 1 189 ? 8.572 12.649 -2.573 1.00 97.38 189 THR A N 1
ATOM 1387 C CA . THR A 1 189 ? 9.840 13.374 -2.693 1.00 97.38 189 THR A CA 1
ATOM 1388 C C . THR A 1 189 ? 10.829 12.844 -1.669 1.00 97.38 189 THR A C 1
ATOM 1390 O O . THR A 1 189 ? 10.591 12.946 -0.465 1.00 97.38 189 THR A O 1
ATOM 1393 N N . ASN A 1 190 ? 11.960 12.309 -2.126 1.00 96.44 190 ASN A N 1
ATOM 1394 C CA . ASN A 1 190 ? 13.062 11.955 -1.240 1.00 96.44 190 ASN A CA 1
ATOM 1395 C C . ASN A 1 190 ? 13.678 13.240 -0.665 1.00 96.44 190 ASN A C 1
ATOM 1397 O O . ASN A 1 190 ? 14.168 14.103 -1.395 1.00 96.44 190 ASN A O 1
ATOM 1401 N N . THR A 1 191 ? 13.673 13.372 0.656 1.00 96.44 191 THR A N 1
ATOM 1402 C CA . THR A 1 191 ? 14.066 14.606 1.352 1.00 96.44 191 THR A CA 1
ATOM 1403 C C . THR A 1 191 ? 15.568 14.890 1.289 1.00 96.44 191 THR A C 1
ATOM 1405 O O . THR A 1 191 ? 15.979 16.045 1.419 1.00 96.44 191 THR A O 1
ATOM 1408 N N . ALA A 1 192 ? 16.397 13.868 1.057 1.00 95.06 192 ALA A N 1
ATOM 1409 C CA . ALA A 1 192 ? 17.847 14.009 0.958 1.00 95.06 192 ALA A CA 1
ATOM 1410 C C . ALA A 1 192 ? 18.303 14.365 -0.464 1.00 95.06 192 ALA A C 1
ATOM 1412 O O . ALA A 1 192 ? 19.205 15.187 -0.633 1.00 95.06 192 ALA A O 1
ATOM 1413 N N . THR A 1 193 ? 17.697 13.756 -1.487 1.00 95.06 193 THR A N 1
ATOM 1414 C CA . THR A 1 193 ? 18.106 13.936 -2.893 1.00 95.06 193 THR A CA 1
ATOM 1415 C C . THR A 1 193 ? 17.228 14.917 -3.665 1.00 95.06 193 THR A C 1
ATOM 1417 O O . THR A 1 193 ? 17.623 15.350 -4.744 1.00 95.06 193 THR A O 1
ATOM 1420 N N . SER A 1 194 ? 16.062 15.290 -3.123 1.00 96.38 194 SER A N 1
ATOM 1421 C CA . SER A 1 194 ? 14.996 16.026 -3.827 1.00 96.38 194 SER A CA 1
ATOM 1422 C C . SER A 1 194 ? 14.451 15.307 -5.067 1.00 96.38 194 SER A C 1
ATOM 1424 O O . SER A 1 194 ? 13.776 15.932 -5.881 1.00 96.38 194 SER A O 1
ATOM 1426 N N . ALA A 1 195 ? 14.748 14.014 -5.216 1.00 96.00 195 ALA A N 1
ATOM 1427 C CA . ALA A 1 195 ? 14.207 13.188 -6.283 1.00 96.00 195 ALA A CA 1
ATOM 1428 C C . ALA A 1 195 ? 12.707 12.945 -6.054 1.00 96.00 195 ALA A C 1
ATOM 1430 O O . ALA A 1 195 ? 12.295 12.725 -4.911 1.00 96.00 195 ALA A O 1
ATOM 1431 N N . VAL A 1 196 ? 11.905 13.002 -7.117 1.00 96.81 196 VAL A N 1
ATOM 1432 C CA . VAL A 1 196 ? 10.439 12.915 -7.063 1.00 96.81 196 VAL A CA 1
ATOM 1433 C C . VAL A 1 196 ? 9.942 11.726 -7.871 1.00 96.81 196 VAL A C 1
ATOM 1435 O O . VAL A 1 196 ? 10.114 11.700 -9.083 1.00 96.81 196 VAL A O 1
ATOM 1438 N N . THR A 1 197 ? 9.236 10.807 -7.221 1.00 97.50 197 THR A N 1
ATOM 1439 C CA . THR A 1 197 ? 8.484 9.736 -7.882 1.00 97.50 197 THR A CA 1
ATOM 1440 C C . THR A 1 197 ? 7.007 10.128 -7.941 1.00 97.50 197 THR A C 1
ATOM 1442 O O . THR A 1 197 ? 6.383 10.347 -6.902 1.00 97.50 197 THR A O 1
ATOM 1445 N N . THR A 1 198 ? 6.448 10.227 -9.145 1.00 97.00 198 THR A N 1
ATOM 1446 C CA . THR A 1 198 ? 5.027 10.517 -9.401 1.00 97.00 198 THR A CA 1
ATOM 1447 C C . THR A 1 198 ? 4.290 9.223 -9.719 1.00 97.00 198 THR A C 1
ATOM 1449 O O . THR A 1 198 ? 4.736 8.477 -10.585 1.00 97.00 198 THR A O 1
ATOM 1452 N N . LEU A 1 199 ? 3.180 8.967 -9.029 1.00 96.19 199 LEU A N 1
ATOM 1453 C CA . LEU A 1 199 ? 2.436 7.710 -9.061 1.00 96.19 199 LEU A CA 1
ATOM 1454 C C . LEU A 1 199 ? 0.988 7.916 -9.521 1.00 96.19 199 LEU A C 1
ATOM 1456 O O . LEU A 1 199 ? 0.299 8.829 -9.045 1.00 96.19 199 LEU A O 1
ATOM 1460 N N . SER A 1 200 ? 0.535 7.005 -10.377 1.00 94.06 200 SER A N 1
ATOM 1461 C CA . SER A 1 200 ? -0.837 6.859 -10.870 1.00 94.06 200 SER A CA 1
ATOM 1462 C C . SER A 1 200 ? -1.253 5.397 -10.769 1.00 94.06 200 SER A C 1
ATOM 1464 O O . SER A 1 200 ? -0.443 4.533 -11.096 1.00 94.06 200 SER A O 1
ATOM 1466 N N . ASN A 1 201 ? -2.505 5.139 -10.381 1.00 93.19 201 ASN A N 1
ATOM 1467 C CA . ASN A 1 201 ? -3.064 3.786 -10.271 1.00 93.19 201 ASN A CA 1
ATOM 1468 C C . ASN A 1 201 ? -2.141 2.844 -9.473 1.00 93.19 201 ASN A C 1
ATOM 1470 O O . ASN A 1 201 ? -1.624 1.875 -10.001 1.00 93.19 201 ASN A O 1
ATOM 1474 N N . VAL A 1 202 ? -1.808 3.240 -8.241 1.00 95.31 202 VAL A N 1
ATOM 1475 C CA . VAL A 1 202 ? -0.955 2.469 -7.328 1.00 95.31 202 VAL A CA 1
ATOM 1476 C C . VAL A 1 202 ? -1.646 2.416 -5.980 1.00 95.31 202 VAL A C 1
ATOM 1478 O O . VAL A 1 202 ? -1.955 3.465 -5.412 1.00 95.31 202 VAL A O 1
ATOM 1481 N N . GLU A 1 203 ? -1.781 1.216 -5.427 1.00 95.88 203 GLU A N 1
ATOM 1482 C CA . GLU A 1 203 ? -2.476 0.981 -4.161 1.00 95.88 203 GLU A CA 1
ATOM 1483 C C . GLU A 1 203 ? -1.495 0.819 -2.998 1.00 95.88 203 GLU A C 1
ATOM 1485 O O . GLU A 1 203 ? -1.839 1.084 -1.847 1.00 95.88 203 GLU A O 1
ATOM 1490 N N . ILE A 1 204 ? -0.257 0.380 -3.253 1.00 95.31 204 ILE A N 1
ATOM 1491 C CA . ILE A 1 204 ? 0.723 0.098 -2.197 1.00 95.31 204 ILE A CA 1
ATOM 1492 C C . ILE A 1 204 ? 2.067 0.747 -2.524 1.00 95.31 204 ILE A C 1
ATOM 1494 O O . ILE A 1 204 ? 2.701 0.441 -3.530 1.00 95.31 204 ILE A O 1
ATOM 1498 N N . VAL A 1 205 ? 2.572 1.574 -1.607 1.00 96.06 205 VAL A N 1
ATOM 1499 C CA . VAL A 1 205 ? 3.935 2.121 -1.666 1.00 96.06 205 VAL A CA 1
ATOM 1500 C C . VAL A 1 205 ? 4.776 1.533 -0.542 1.00 96.06 205 VAL A C 1
ATOM 1502 O O . VAL A 1 205 ? 4.581 1.840 0.632 1.00 96.06 205 VAL A O 1
ATOM 1505 N N . GLY A 1 206 ? 5.708 0.651 -0.894 1.00 88.94 206 GLY A N 1
ATOM 1506 C CA . GLY A 1 206 ? 6.577 -0.066 0.034 1.00 88.94 206 GLY A CA 1
ATOM 1507 C C . GLY A 1 206 ? 7.898 0.650 0.331 1.00 88.94 206 GLY A C 1
ATOM 1508 O O . GLY A 1 206 ? 8.582 1.114 -0.580 1.00 88.94 206 GLY A O 1
ATOM 1509 N N . PHE A 1 207 ? 8.292 0.622 1.605 1.00 85.25 207 PHE A N 1
ATOM 1510 C CA . PHE A 1 207 ? 9.546 1.137 2.165 1.00 85.25 207 PHE A CA 1
ATOM 1511 C C . PHE A 1 207 ? 10.194 0.042 3.028 1.00 85.25 207 PHE A C 1
ATOM 1513 O O . PHE A 1 207 ? 9.975 -0.052 4.241 1.00 85.25 207 PHE A O 1
ATOM 1520 N N . GLY A 1 208 ? 10.935 -0.871 2.396 1.00 78.44 208 GLY A N 1
ATOM 1521 C CA . GLY A 1 208 ? 11.473 -2.054 3.076 1.00 78.44 208 GLY A CA 1
ATOM 1522 C C . GLY A 1 208 ? 10.362 -2.971 3.609 1.00 78.44 208 GLY A C 1
ATOM 1523 O O . GLY A 1 208 ? 9.700 -3.656 2.833 1.00 78.44 208 GLY A O 1
ATOM 1524 N N . SER A 1 209 ? 10.173 -3.013 4.934 1.00 75.19 209 SER A N 1
ATOM 1525 C CA . SER A 1 209 ? 9.141 -3.834 5.595 1.00 75.19 209 SER A CA 1
ATOM 1526 C C . SER A 1 209 ? 7.837 -3.093 5.906 1.00 75.19 209 SER A C 1
ATOM 1528 O O . SER A 1 209 ? 6.911 -3.712 6.425 1.00 75.19 209 SER A O 1
ATOM 1530 N N . GLN A 1 210 ? 7.777 -1.785 5.662 1.00 82.25 210 GLN A N 1
ATOM 1531 C CA . GLN A 1 210 ? 6.591 -0.956 5.889 1.00 82.25 210 GLN A CA 1
ATOM 1532 C C . GLN A 1 210 ? 5.969 -0.559 4.554 1.00 82.25 210 GLN A C 1
ATOM 1534 O O . GLN A 1 210 ? 6.644 -0.574 3.524 1.00 82.25 210 GLN A O 1
ATOM 1539 N N . SER A 1 211 ? 4.692 -0.189 4.565 1.00 90.81 211 SER A N 1
ATOM 1540 C CA . SER A 1 211 ? 4.034 0.372 3.390 1.00 90.81 211 SER A CA 1
ATOM 1541 C C . SER A 1 211 ? 3.043 1.469 3.754 1.00 90.81 211 SER A C 1
ATOM 1543 O O . SER A 1 211 ? 2.502 1.486 4.861 1.00 90.81 211 SER A O 1
ATOM 1545 N N . ILE A 1 212 ? 2.830 2.373 2.803 1.00 94.25 212 ILE A N 1
ATOM 1546 C CA . ILE A 1 212 ? 1.666 3.249 2.744 1.00 94.25 212 ILE A CA 1
ATOM 1547 C C . ILE A 1 212 ? 0.667 2.596 1.797 1.00 94.25 212 ILE A C 1
ATOM 1549 O O . ILE A 1 212 ? 1.049 2.158 0.712 1.00 94.25 212 ILE A O 1
ATOM 1553 N N . VAL A 1 213 ? -0.596 2.557 2.203 1.00 96.19 213 VAL A N 1
ATOM 1554 C CA . VAL A 1 213 ? -1.695 2.093 1.361 1.00 96.19 213 VAL A CA 1
ATOM 1555 C C . VAL A 1 213 ? -2.472 3.294 0.841 1.00 96.19 213 VAL A C 1
ATOM 1557 O O . VAL A 1 213 ? -2.774 4.227 1.585 1.00 96.19 213 VAL A O 1
ATOM 1560 N N . ILE A 1 214 ? -2.767 3.273 -0.446 1.00 94.19 214 ILE A N 1
ATOM 1561 C CA . ILE A 1 214 ? -3.501 4.290 -1.177 1.00 94.19 214 ILE A CA 1
ATOM 1562 C C . ILE A 1 214 ? -4.833 3.666 -1.567 1.00 94.19 214 ILE A C 1
ATOM 1564 O O . ILE A 1 214 ? -4.880 2.540 -2.052 1.00 94.19 214 ILE A O 1
ATOM 1568 N N . VAL A 1 215 ? -5.916 4.386 -1.307 1.00 92.75 215 VAL A N 1
ATOM 1569 C CA . VAL A 1 215 ? -7.274 3.925 -1.597 1.00 92.75 215 VAL A CA 1
ATOM 1570 C C . VAL A 1 215 ? -8.115 5.053 -2.174 1.00 92.75 215 VAL A C 1
ATOM 1572 O O . VAL A 1 215 ? -7.850 6.242 -1.957 1.00 92.75 215 VAL A O 1
ATOM 1575 N N . ASP A 1 216 ? -9.194 4.672 -2.845 1.00 87.62 216 ASP A N 1
ATOM 1576 C CA . ASP A 1 216 ? -10.077 5.615 -3.524 1.00 87.62 216 ASP A CA 1
ATOM 1577 C C . ASP A 1 216 ? -11.250 6.094 -2.675 1.00 87.62 216 ASP A C 1
ATOM 1579 O O . ASP A 1 216 ? -11.919 7.054 -3.047 1.00 87.62 216 ASP A O 1
ATOM 1583 N N . ASN A 1 217 ? -11.531 5.460 -1.535 1.00 88.62 217 ASN A N 1
ATOM 1584 C CA . ASN A 1 217 ? -12.665 5.842 -0.700 1.00 88.62 217 ASN A CA 1
ATOM 1585 C C . ASN A 1 217 ? -12.405 5.631 0.798 1.00 88.62 217 ASN A C 1
ATOM 1587 O O . ASN A 1 217 ? -11.491 4.923 1.224 1.00 88.62 217 ASN A O 1
ATOM 1591 N N . GLN A 1 218 ? -13.248 6.264 1.618 1.00 89.50 218 GLN A N 1
ATOM 1592 C CA . GLN A 1 218 ? -13.081 6.242 3.069 1.00 89.50 218 GLN A CA 1
ATOM 1593 C C . GLN A 1 218 ? -13.386 4.873 3.692 1.00 89.50 218 GLN A C 1
ATOM 1595 O O . GLN A 1 218 ? -12.835 4.576 4.748 1.00 89.50 218 GLN A O 1
ATOM 1600 N N . ASN A 1 219 ? -14.212 4.025 3.070 1.00 90.19 219 ASN A N 1
ATOM 1601 C CA . ASN A 1 219 ? -14.519 2.696 3.612 1.00 90.19 219 ASN A CA 1
ATOM 1602 C C . ASN A 1 219 ? -13.288 1.789 3.563 1.00 90.19 219 ASN A C 1
ATOM 1604 O O . ASN A 1 219 ? -12.932 1.191 4.581 1.00 90.19 219 ASN A O 1
ATOM 1608 N N . ASP A 1 220 ? -12.594 1.770 2.429 1.00 92.25 220 ASP A N 1
ATOM 1609 C CA . ASP A 1 220 ? -11.348 1.018 2.274 1.00 92.25 220 ASP A CA 1
ATOM 1610 C C . ASP A 1 220 ? -10.255 1.624 3.154 1.00 92.25 220 ASP A C 1
ATOM 1612 O O . ASP A 1 220 ? -9.513 0.911 3.831 1.00 92.25 220 ASP A O 1
ATOM 1616 N N . GLY A 1 221 ? -10.233 2.956 3.264 1.00 93.44 221 GLY A N 1
ATOM 1617 C CA . GLY A 1 221 ? -9.327 3.659 4.169 1.00 93.44 221 GLY A CA 1
ATOM 1618 C C . GLY A 1 221 ? -9.532 3.258 5.630 1.00 93.44 221 GLY A C 1
ATOM 1619 O O . GLY A 1 221 ? -8.565 2.990 6.341 1.00 93.44 221 GLY A O 1
ATOM 1620 N N . ASN A 1 222 ? -10.785 3.152 6.077 1.00 93.38 222 ASN A N 1
ATOM 1621 C CA . ASN A 1 222 ? -11.131 2.698 7.425 1.00 93.38 222 ASN A CA 1
ATOM 1622 C C . ASN A 1 222 ? -10.682 1.254 7.654 1.00 93.38 222 ASN A C 1
ATOM 1624 O O . ASN A 1 222 ? -10.110 0.952 8.700 1.00 93.38 222 ASN A O 1
ATOM 1628 N N . ALA A 1 223 ? -10.889 0.375 6.670 1.00 95.19 223 ALA A N 1
ATOM 1629 C CA . ALA A 1 223 ? -10.422 -1.002 6.740 1.00 95.19 223 ALA A CA 1
ATOM 1630 C C . ALA A 1 223 ? -8.890 -1.075 6.872 1.00 95.19 223 ALA A C 1
ATOM 1632 O O . ALA A 1 223 ? -8.379 -1.831 7.698 1.00 95.19 223 ALA A O 1
ATOM 1633 N N . MET A 1 224 ? -8.149 -0.246 6.132 1.00 95.94 224 MET A N 1
ATOM 1634 C CA . MET A 1 224 ? -6.685 -0.221 6.201 1.00 95.94 224 MET A CA 1
ATOM 1635 C C . MET A 1 224 ? -6.161 0.369 7.518 1.00 95.94 224 MET A C 1
ATOM 1637 O O . MET A 1 224 ? -5.174 -0.128 8.064 1.00 95.94 224 MET A O 1
ATOM 1641 N N . ARG A 1 225 ? -6.851 1.358 8.102 1.00 96.06 225 ARG A N 1
ATOM 1642 C CA . ARG A 1 225 ? -6.510 1.923 9.424 1.00 96.06 225 ARG A CA 1
ATOM 1643 C C . ARG A 1 225 ? -6.654 0.915 10.578 1.00 96.06 225 ARG A C 1
ATOM 1645 O O . ARG A 1 225 ? -6.098 1.138 11.654 1.00 96.06 225 ARG A O 1
ATOM 1652 N N . LEU A 1 226 ? -7.325 -0.226 10.378 1.00 96.81 226 LEU A N 1
ATOM 1653 C CA . LEU A 1 226 ? -7.405 -1.295 11.385 1.00 96.81 226 LEU A CA 1
ATOM 1654 C C . LEU A 1 226 ? -6.045 -1.933 11.699 1.00 96.81 226 LEU A C 1
ATOM 1656 O O . LEU A 1 226 ? -5.865 -2.424 12.814 1.00 96.81 226 LEU A O 1
ATOM 1660 N N . TYR A 1 227 ? -5.084 -1.899 10.768 1.00 96.00 227 TYR A N 1
ATOM 1661 C CA . TYR A 1 227 ? -3.704 -2.315 11.042 1.00 96.00 227 TYR A CA 1
ATOM 1662 C C . TYR A 1 227 ? -3.112 -1.541 12.220 1.00 96.00 227 TYR A C 1
ATOM 1664 O O . TYR A 1 227 ? -2.591 -2.133 13.165 1.00 96.00 227 TYR A O 1
ATOM 1672 N N . GLU A 1 228 ? -3.257 -0.222 12.199 1.00 94.12 228 GLU A N 1
ATOM 1673 C CA . GLU A 1 228 ? -2.782 0.644 13.267 1.00 94.12 228 GLU A CA 1
ATOM 1674 C C . GLU A 1 228 ? -3.622 0.433 14.532 1.00 94.12 228 GLU A C 1
ATOM 1676 O O . GLU A 1 228 ? -3.092 0.047 15.573 1.00 94.12 228 GLU A O 1
ATOM 1681 N N . ALA A 1 229 ? -4.947 0.547 14.421 1.00 95.19 229 ALA A N 1
ATOM 1682 C CA . ALA A 1 229 ? -5.851 0.490 15.568 1.00 95.19 229 ALA A CA 1
ATOM 1683 C C . ALA A 1 229 ? -5.804 -0.833 16.352 1.00 95.19 229 ALA A C 1
ATOM 1685 O O . ALA A 1 229 ? -5.903 -0.830 17.580 1.00 95.19 229 ALA A O 1
ATOM 1686 N N . LEU A 1 230 ? -5.676 -1.972 15.665 1.00 95.88 230 LEU A N 1
ATOM 1687 C CA . LEU A 1 230 ? -5.750 -3.294 16.292 1.00 95.88 230 LEU A CA 1
ATOM 1688 C C . LEU A 1 230 ? -4.377 -3.942 16.483 1.00 95.88 230 LEU A C 1
ATOM 1690 O O . LEU A 1 230 ? -4.186 -4.655 17.472 1.00 95.88 230 LEU A O 1
ATOM 1694 N N . LEU A 1 231 ? -3.422 -3.694 15.582 1.00 94.25 231 LEU A N 1
ATOM 1695 C CA . LEU A 1 231 ? -2.123 -4.378 15.570 1.00 94.25 231 LEU A CA 1
ATOM 1696 C C . LEU A 1 231 ? -0.936 -3.468 15.915 1.00 94.25 231 LEU A C 1
ATOM 1698 O O . LEU A 1 231 ? 0.155 -3.992 16.114 1.00 94.25 231 LEU A O 1
ATOM 1702 N N . ASP A 1 232 ? -1.143 -2.153 16.061 1.00 92.88 232 ASP A N 1
ATOM 1703 C CA . ASP A 1 232 ? -0.093 -1.174 16.398 1.00 92.88 232 ASP A CA 1
ATOM 1704 C C . ASP A 1 232 ? 1.065 -1.143 15.386 1.00 92.88 232 ASP A C 1
ATOM 1706 O O . ASP A 1 232 ? 2.245 -1.060 15.736 1.00 92.88 232 ASP A O 1
ATOM 1710 N N . ARG A 1 233 ? 0.741 -1.287 14.098 1.00 91.88 233 ARG A N 1
ATOM 1711 C CA . ARG A 1 233 ? 1.736 -1.240 13.023 1.00 91.88 233 ARG A CA 1
ATOM 1712 C C . ARG A 1 233 ? 1.139 -0.769 11.708 1.00 91.88 233 ARG A C 1
ATOM 1714 O O . ARG A 1 233 ? -0.059 -0.880 11.481 1.00 91.88 233 ARG A O 1
ATOM 1721 N N . ALA A 1 234 ? 2.011 -0.323 10.810 1.00 90.81 234 ALA A N 1
ATOM 1722 C CA . ALA A 1 234 ? 1.665 -0.144 9.408 1.00 90.81 234 ALA A CA 1
ATOM 1723 C C . ALA A 1 234 ? 1.315 -1.497 8.746 1.00 90.81 234 ALA A C 1
ATOM 1725 O O . ALA A 1 234 ? 1.852 -2.543 9.154 1.00 90.81 234 ALA A O 1
ATOM 1726 N N . PRO A 1 235 ? 0.470 -1.494 7.700 1.00 90.19 235 PRO A N 1
ATOM 1727 C CA . PRO A 1 235 ? 0.339 -2.646 6.825 1.00 90.19 235 PRO A CA 1
ATOM 1728 C C . PRO A 1 235 ? 1.698 -3.028 6.227 1.00 90.19 235 PRO A C 1
ATOM 1730 O O . PRO A 1 235 ? 2.505 -2.177 5.839 1.00 90.19 235 PRO A O 1
ATOM 1733 N N . ASP A 1 236 ? 1.942 -4.331 6.138 1.00 85.75 236 ASP A N 1
ATOM 1734 C CA . ASP A 1 236 ? 2.936 -4.874 5.219 1.00 85.75 236 ASP A CA 1
ATOM 1735 C C . ASP A 1 236 ? 2.282 -5.093 3.848 1.00 85.75 236 ASP A C 1
ATOM 1737 O O . ASP A 1 236 ? 1.072 -5.308 3.763 1.00 85.75 236 ASP A O 1
ATOM 1741 N N . ALA A 1 237 ? 3.075 -5.074 2.776 1.00 80.94 237 ALA A N 1
ATOM 1742 C CA . ALA A 1 237 ? 2.541 -5.138 1.415 1.00 80.94 237 ALA A CA 1
ATOM 1743 C C . ALA A 1 237 ? 1.702 -6.403 1.145 1.00 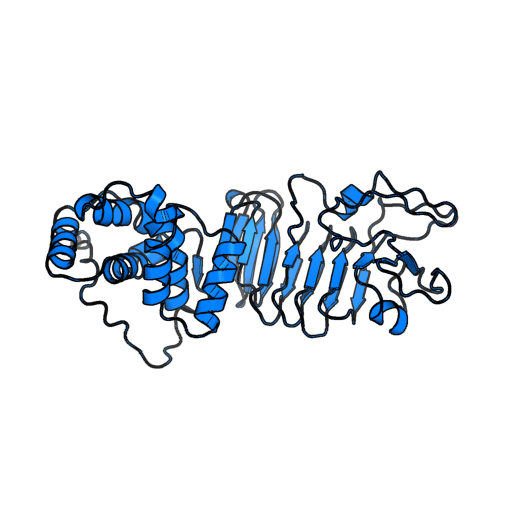80.94 237 ALA A C 1
ATOM 1745 O O . ALA A 1 237 ? 0.704 -6.334 0.440 1.00 80.94 237 ALA A O 1
ATOM 1746 N N . ALA A 1 238 ? 2.073 -7.557 1.716 1.00 81.94 238 ALA A N 1
ATOM 1747 C CA . ALA A 1 238 ? 1.334 -8.801 1.492 1.00 81.94 238 ALA A CA 1
ATOM 1748 C C . ALA A 1 238 ? -0.018 -8.801 2.220 1.00 81.94 238 ALA A C 1
ATOM 1750 O O . ALA A 1 238 ? -1.016 -9.269 1.674 1.00 81.94 238 ALA A O 1
ATOM 1751 N N . GLY A 1 239 ? -0.051 -8.273 3.444 1.00 88.81 239 GLY A N 1
ATOM 1752 C CA . GLY A 1 239 ? -1.280 -8.082 4.199 1.00 88.81 239 GLY A CA 1
ATOM 1753 C C . GLY A 1 239 ? -2.219 -7.053 3.561 1.00 88.81 239 GLY A C 1
ATOM 1754 O O . GLY A 1 239 ? -3.411 -7.329 3.432 1.00 88.81 239 GLY A O 1
ATOM 1755 N N . ALA A 1 240 ? -1.686 -5.909 3.120 1.00 91.94 240 ALA A N 1
ATOM 1756 C CA . ALA A 1 240 ? -2.457 -4.900 2.392 1.00 91.94 240 ALA A CA 1
ATOM 1757 C C . ALA A 1 240 ? -3.069 -5.483 1.116 1.00 91.94 240 ALA A C 1
ATOM 1759 O O . ALA A 1 240 ? -4.281 -5.415 0.955 1.00 91.94 240 ALA A O 1
ATOM 1760 N N . LEU A 1 241 ? -2.254 -6.139 0.279 1.00 88.25 241 LEU A N 1
ATOM 1761 C CA . LEU A 1 241 ? -2.707 -6.816 -0.939 1.00 88.25 241 LEU A CA 1
ATOM 1762 C C . LEU A 1 241 ? -3.875 -7.766 -0.653 1.00 88.25 241 LEU A C 1
ATOM 1764 O O . LEU A 1 241 ? -4.877 -7.742 -1.355 1.00 88.25 241 LEU A O 1
ATOM 1768 N N . TYR A 1 242 ? -3.758 -8.587 0.397 1.00 92.56 242 TYR A N 1
ATOM 1769 C CA . TYR A 1 242 ? -4.813 -9.526 0.769 1.00 92.56 242 TYR A CA 1
ATOM 1770 C C . TYR A 1 242 ? -6.129 -8.815 1.095 1.00 92.56 242 TYR A C 1
ATOM 1772 O O . TYR A 1 242 ? -7.173 -9.222 0.600 1.00 92.56 242 TYR A O 1
ATOM 1780 N N . TRP A 1 243 ? -6.109 -7.774 1.929 1.00 95.50 243 TRP A N 1
ATOM 1781 C CA . TRP A 1 243 ? -7.349 -7.102 2.319 1.00 95.50 243 TRP A CA 1
ATOM 1782 C C . TRP A 1 243 ? -7.936 -6.219 1.223 1.00 95.50 243 TRP A C 1
ATOM 1784 O O . TRP A 1 243 ? -9.157 -6.177 1.106 1.00 95.50 243 TRP A O 1
ATOM 1794 N N . LEU A 1 244 ? -7.098 -5.562 0.422 1.00 94.44 244 LEU A N 1
ATOM 1795 C CA . LEU A 1 244 ?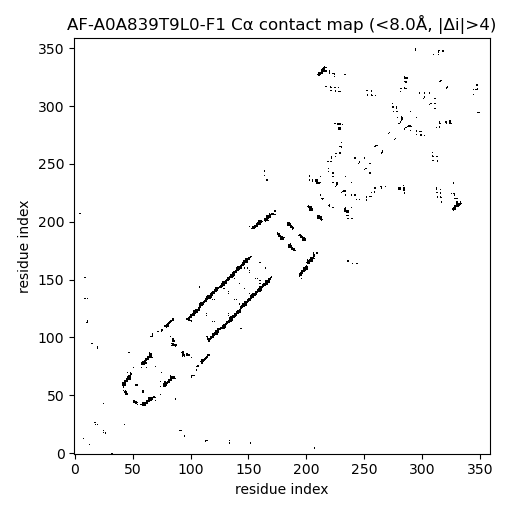 -7.539 -4.811 -0.752 1.00 94.44 244 LEU A CA 1
ATOM 1796 C C . LEU A 1 244 ? -8.233 -5.737 -1.760 1.00 94.44 244 LEU A C 1
ATOM 1798 O O . LEU A 1 244 ? -9.336 -5.429 -2.187 1.00 94.44 244 LEU A O 1
ATOM 1802 N N . ASP A 1 245 ? -7.693 -6.935 -2.009 1.00 93.81 245 ASP A N 1
ATOM 1803 C CA . ASP A 1 245 ? -8.335 -7.934 -2.881 1.00 93.81 245 ASP A CA 1
ATOM 1804 C C . ASP A 1 245 ? -9.721 -8.355 -2.365 1.00 93.81 245 ASP A C 1
ATOM 1806 O O . ASP A 1 245 ? -10.659 -8.546 -3.138 1.00 93.81 245 ASP A O 1
ATOM 1810 N N . GLN A 1 246 ? -9.889 -8.465 -1.044 1.00 95.06 246 GLN A N 1
ATOM 1811 C CA . GLN A 1 246 ? -11.205 -8.738 -0.464 1.00 95.06 246 GLN A CA 1
ATOM 1812 C C . GLN A 1 246 ? -12.168 -7.554 -0.641 1.00 95.06 246 GLN A C 1
ATOM 1814 O O . GLN A 1 246 ? -13.340 -7.772 -0.953 1.00 95.06 246 GLN A O 1
ATOM 1819 N N . LEU A 1 247 ? -11.697 -6.320 -0.447 1.00 92.94 247 LEU A N 1
ATOM 1820 C CA . LEU A 1 247 ? -12.497 -5.105 -0.631 1.00 92.94 247 LEU A CA 1
ATOM 1821 C C . LEU A 1 247 ? -12.931 -4.937 -2.097 1.00 92.94 247 LEU A C 1
ATOM 1823 O O . LEU A 1 247 ? -14.116 -4.716 -2.346 1.00 92.94 247 LEU A O 1
ATOM 1827 N N . ASP A 1 248 ? -12.036 -5.188 -3.055 1.00 90.88 248 ASP A N 1
ATOM 1828 C CA . ASP A 1 248 ? -12.330 -5.183 -4.496 1.00 90.88 248 ASP A CA 1
ATOM 1829 C C . ASP A 1 248 ? -13.381 -6.232 -4.886 1.00 90.88 248 ASP A C 1
ATOM 1831 O O . ASP A 1 248 ? -14.208 -6.025 -5.778 1.00 90.88 248 ASP A O 1
ATOM 1835 N N . GLN A 1 249 ? -13.404 -7.363 -4.177 1.00 92.44 249 GLN A N 1
ATOM 1836 C CA . GLN A 1 249 ? -14.429 -8.401 -4.326 1.00 92.44 249 GLN A CA 1
ATOM 1837 C C . GLN A 1 249 ? -15.756 -8.054 -3.622 1.00 92.44 249 GLN A C 1
ATOM 1839 O O . GLN A 1 249 ? -16.701 -8.850 -3.653 1.00 92.44 249 GLN A O 1
ATOM 1844 N N . GLY A 1 250 ? -15.861 -6.869 -3.016 1.00 90.38 250 GLY A N 1
ATOM 1845 C CA . GLY A 1 250 ? -17.063 -6.358 -2.362 1.00 90.38 250 GLY A CA 1
ATOM 1846 C C . GLY A 1 250 ? -17.209 -6.777 -0.900 1.00 90.38 250 GLY A C 1
ATOM 1847 O O . GLY A 1 250 ? -18.329 -6.768 -0.378 1.00 90.38 250 GLY A O 1
ATOM 1848 N N . ALA A 1 251 ? -16.121 -7.172 -0.231 1.00 91.50 251 ALA A N 1
ATOM 1849 C CA . ALA A 1 251 ? -16.155 -7.410 1.205 1.00 91.50 251 ALA A CA 1
ATOM 1850 C C . ALA A 1 251 ? -16.513 -6.124 1.960 1.00 91.50 251 ALA A C 1
ATOM 1852 O O . ALA A 1 251 ? -16.040 -5.029 1.672 1.00 91.50 251 ALA A O 1
ATOM 1853 N N . ASN A 1 252 ? -17.352 -6.272 2.976 1.00 88.88 252 ASN A N 1
ATOM 1854 C CA . ASN A 1 252 ? -17.735 -5.187 3.865 1.00 88.88 252 ASN A CA 1
ATOM 1855 C C . ASN A 1 252 ? -16.609 -4.933 4.896 1.00 88.88 252 ASN A C 1
ATOM 1857 O O . ASN A 1 252 ? -16.099 -5.904 5.463 1.00 88.88 252 ASN A O 1
ATOM 1861 N N . PRO A 1 253 ? -16.272 -3.671 5.244 1.00 89.00 253 PRO A N 1
ATOM 1862 C CA . PRO A 1 253 ? -15.299 -3.347 6.296 1.00 89.00 253 PRO A CA 1
ATOM 1863 C C . PRO A 1 253 ? -15.509 -4.064 7.643 1.00 89.00 253 PRO A C 1
ATOM 1865 O O . PRO A 1 253 ? -14.546 -4.327 8.361 1.00 89.00 253 PRO A O 1
ATOM 1868 N N . LEU A 1 254 ? -16.746 -4.423 8.002 1.00 92.56 254 LEU A N 1
ATOM 1869 C CA . LEU A 1 254 ? -17.061 -5.206 9.202 1.00 92.56 254 LEU A CA 1
ATOM 1870 C C . LEU A 1 254 ? -16.503 -6.632 9.131 1.00 92.56 254 LEU A C 1
ATOM 1872 O O . LEU A 1 254 ? -16.023 -7.156 10.138 1.00 92.56 254 LEU A O 1
ATOM 1876 N N . ASP A 1 255 ? -16.535 -7.260 7.957 1.00 94.00 255 ASP A N 1
ATOM 1877 C CA . ASP A 1 255 ? -15.946 -8.585 7.750 1.00 94.00 255 ASP A CA 1
ATOM 1878 C C . ASP A 1 255 ? -14.420 -8.508 7.844 1.00 94.00 255 ASP A C 1
ATOM 1880 O O . ASP A 1 255 ? -13.795 -9.357 8.483 1.00 94.00 255 ASP A O 1
ATOM 1884 N N . ILE A 1 256 ? -13.831 -7.431 7.314 1.00 95.69 256 ILE A N 1
ATOM 1885 C CA . ILE A 1 256 ? -12.400 -7.137 7.441 1.00 95.69 256 ILE A CA 1
ATOM 1886 C C . ILE A 1 256 ? -12.017 -6.962 8.918 1.00 95.69 256 ILE A C 1
ATOM 1888 O O . ILE A 1 256 ? -11.111 -7.638 9.407 1.00 95.69 256 ILE A O 1
ATOM 1892 N N . ALA A 1 257 ? -12.756 -6.141 9.672 1.00 97.44 257 ALA A N 1
ATOM 1893 C CA . ALA A 1 257 ? -12.541 -5.938 11.106 1.00 97.44 257 ALA A CA 1
ATOM 1894 C C . ALA A 1 257 ? -12.644 -7.239 11.911 1.00 97.44 257 ALA A C 1
ATOM 1896 O O . ALA A 1 257 ? -11.792 -7.517 12.760 1.00 97.44 257 ALA A O 1
ATOM 1897 N N . ASN A 1 258 ? -13.632 -8.085 11.612 1.00 97.19 258 ASN A N 1
ATOM 1898 C CA . ASN A 1 258 ? -13.712 -9.423 12.196 1.00 97.19 258 ASN A CA 1
ATOM 1899 C C . ASN A 1 258 ? -12.507 -10.292 11.808 1.00 97.19 258 ASN A C 1
ATOM 1901 O O . ASN A 1 258 ? -12.010 -11.053 12.637 1.00 97.19 258 ASN A O 1
ATOM 1905 N N . GLY A 1 259 ? -12.008 -10.172 10.582 1.00 96.88 259 GLY A N 1
ATOM 1906 C CA . GLY A 1 259 ? -10.785 -10.817 10.122 1.00 96.88 259 GLY A CA 1
ATOM 1907 C C . GLY A 1 259 ? -9.559 -10.457 10.964 1.00 96.88 259 GLY A C 1
ATOM 1908 O O . GLY A 1 259 ? -8.871 -11.353 11.458 1.00 96.88 259 GLY A O 1
ATOM 1909 N N . PHE A 1 260 ? -9.331 -9.163 11.213 1.00 97.12 260 PHE A N 1
ATOM 1910 C CA . PHE A 1 260 ? -8.267 -8.691 12.107 1.00 97.12 260 PHE A CA 1
ATOM 1911 C C . PHE A 1 260 ? -8.432 -9.223 13.530 1.00 97.12 260 PHE A C 1
ATOM 1913 O O . PHE A 1 260 ? -7.492 -9.795 14.082 1.00 97.12 260 PHE A O 1
ATOM 1920 N N . LEU A 1 261 ? -9.627 -9.091 14.111 1.00 96.44 261 LEU A N 1
ATOM 1921 C CA . LEU A 1 261 ? -9.910 -9.539 15.478 1.00 96.44 261 LEU A CA 1
ATOM 1922 C C . LEU A 1 261 ? -9.734 -11.054 15.652 1.00 96.44 261 LEU A C 1
ATOM 1924 O O . LEU A 1 261 ? -9.354 -11.505 16.730 1.00 96.44 261 LEU A O 1
ATOM 1928 N N . ASN A 1 262 ? -9.980 -11.849 14.610 1.00 95.62 262 ASN A N 1
ATOM 1929 C CA . ASN A 1 262 ? -9.802 -13.304 14.630 1.00 95.62 262 ASN A CA 1
ATOM 1930 C C . ASN A 1 262 ? -8.400 -13.758 14.186 1.00 95.62 262 ASN A C 1
ATOM 1932 O O . ASN A 1 262 ? -8.110 -14.958 14.203 1.00 95.62 262 ASN A O 1
ATOM 1936 N N . SER A 1 263 ? -7.526 -12.830 13.792 1.00 95.25 263 SER A N 1
ATOM 1937 C CA . SER A 1 263 ? -6.170 -13.156 13.358 1.00 95.25 263 SER A CA 1
ATOM 1938 C C . SER A 1 263 ? -5.326 -13.701 14.513 1.00 95.25 263 SER A C 1
ATOM 1940 O O . SER A 1 263 ? -5.463 -13.293 15.669 1.00 95.25 263 SER A O 1
ATOM 1942 N N . GLN A 1 264 ? -4.401 -14.614 14.201 1.00 93.56 264 GLN A N 1
ATOM 1943 C CA . GLN A 1 264 ? -3.440 -15.120 15.191 1.00 93.56 264 GLN A CA 1
ATOM 1944 C C . GLN A 1 264 ? -2.602 -13.990 15.797 1.00 93.56 264 GLN A C 1
ATOM 1946 O O . GLN A 1 264 ? -2.248 -14.050 16.970 1.00 93.56 264 GLN A O 1
ATOM 1951 N N . GLU A 1 265 ? -2.313 -12.962 15.002 1.00 92.50 265 GLU A N 1
ATOM 1952 C CA . GLU A 1 265 ? -1.544 -11.796 15.415 1.00 92.50 265 GLU A CA 1
ATOM 1953 C C . GLU A 1 265 ? -2.273 -10.993 16.496 1.00 92.50 265 GLU A C 1
ATOM 1955 O O . GLU A 1 265 ? -1.721 -10.785 17.577 1.00 92.50 265 GLU A O 1
ATOM 1960 N N . PHE A 1 266 ? -3.538 -10.629 16.259 1.00 94.38 266 PHE A N 1
ATOM 1961 C CA . PHE A 1 266 ? -4.336 -9.911 17.252 1.00 94.38 266 PHE A CA 1
ATOM 1962 C C . PHE A 1 266 ? -4.519 -10.732 18.530 1.00 94.38 266 PHE A C 1
ATOM 1964 O O . PHE A 1 266 ? -4.337 -10.215 19.628 1.00 94.38 266 PHE A O 1
ATOM 1971 N N . GLN A 1 267 ? -4.830 -12.024 18.402 1.00 93.00 267 GLN A N 1
ATOM 1972 C CA . GLN A 1 267 ? -5.029 -12.907 19.556 1.00 93.00 267 GLN A CA 1
ATOM 1973 C C . GLN A 1 267 ? -3.744 -13.088 20.383 1.00 93.00 267 GLN A C 1
ATOM 1975 O O . GLN A 1 267 ? -3.810 -13.232 21.603 1.00 93.00 267 GLN A O 1
ATOM 1980 N N . ALA A 1 268 ? -2.569 -13.051 19.746 1.00 90.75 268 ALA A N 1
ATOM 1981 C CA . ALA A 1 268 ? -1.283 -13.099 20.440 1.00 90.75 268 ALA A CA 1
ATOM 1982 C C . ALA A 1 268 ? -0.924 -11.763 21.112 1.00 90.75 268 ALA A C 1
ATOM 1984 O O . ALA A 1 268 ? -0.372 -11.764 22.213 1.00 90.75 268 ALA A O 1
ATOM 1985 N N . ALA A 1 269 ? -1.237 -10.635 20.468 1.00 85.69 269 ALA A N 1
ATOM 1986 C CA . ALA A 1 269 ? -0.968 -9.297 20.994 1.00 85.69 269 ALA A CA 1
ATOM 1987 C C . ALA A 1 269 ? -1.956 -8.877 22.098 1.00 85.69 269 ALA A C 1
ATOM 1989 O O . ALA A 1 269 ? -1.599 -8.100 22.983 1.00 85.69 269 ALA A O 1
ATOM 1990 N N . ASN A 1 270 ? -3.184 -9.402 22.076 1.00 86.94 270 ASN A N 1
ATOM 1991 C CA . ASN A 1 270 ? -4.267 -9.008 22.971 1.00 86.94 270 ASN A CA 1
ATOM 1992 C C . ASN A 1 270 ? -4.640 -10.122 23.961 1.00 86.94 270 ASN A C 1
ATOM 1994 O O . ASN A 1 270 ? -5.681 -10.769 23.858 1.00 86.94 270 ASN A O 1
ATOM 1998 N N . THR A 1 271 ? -3.755 -10.355 24.932 1.00 84.19 271 THR A N 1
ATOM 1999 C CA . THR A 1 271 ? -3.922 -11.428 25.931 1.00 84.19 271 THR A CA 1
ATOM 2000 C C . THR A 1 271 ? -4.962 -11.122 27.013 1.00 84.19 271 THR A C 1
ATOM 2002 O O . THR A 1 271 ? -5.459 -12.052 27.651 1.00 84.19 271 THR A O 1
ATOM 2005 N N . ASP A 1 272 ? -5.324 -9.849 27.208 1.00 87.75 272 ASP A N 1
ATOM 2006 C CA . ASP A 1 272 ? -6.437 -9.450 28.067 1.00 87.75 272 ASP A CA 1
ATOM 2007 C C . ASP A 1 272 ? -7.691 -9.184 27.227 1.00 87.75 272 ASP A C 1
ATOM 2009 O O . ASP A 1 272 ? -7.810 -8.197 26.505 1.00 87.75 272 ASP A O 1
ATOM 2013 N N . ALA A 1 273 ? -8.671 -10.072 27.367 1.00 86.31 273 ALA A N 1
ATOM 2014 C CA . ALA A 1 273 ? -9.950 -9.965 26.688 1.00 86.31 273 ALA A CA 1
ATOM 2015 C C . ALA A 1 273 ? -10.922 -8.976 27.363 1.00 86.31 273 ALA A C 1
ATOM 2017 O O . ALA A 1 273 ? -12.102 -8.980 27.014 1.00 86.31 273 ALA A O 1
ATOM 2018 N N . SER A 1 274 ? -10.495 -8.137 28.310 1.00 95.31 274 SER A N 1
ATOM 2019 C CA . SER A 1 274 ? -11.361 -7.131 28.934 1.00 95.31 274 SER A CA 1
ATOM 2020 C C . SER A 1 274 ? -11.798 -6.039 27.946 1.00 95.31 274 SER A C 1
ATOM 2022 O O . SER A 1 274 ? -11.104 -5.712 26.981 1.00 95.31 274 SER A O 1
ATOM 2024 N N . ASN A 1 275 ? -12.990 -5.474 28.166 1.00 96.06 275 ASN A N 1
ATOM 2025 C CA . ASN A 1 275 ? -13.476 -4.350 27.357 1.00 96.06 275 ASN A CA 1
ATOM 2026 C C . ASN A 1 275 ? -12.648 -3.086 27.604 1.00 96.06 275 ASN A C 1
ATOM 2028 O O . ASN A 1 275 ? -12.358 -2.371 26.652 1.00 96.06 275 ASN A O 1
ATOM 2032 N N . THR A 1 276 ? -12.211 -2.865 28.845 1.00 95.75 276 THR A N 1
ATOM 2033 C CA . THR A 1 276 ? -11.347 -1.744 29.230 1.00 95.75 276 THR A CA 1
ATOM 2034 C C . THR A 1 276 ? -10.016 -1.766 28.479 1.00 95.75 276 THR A C 1
ATOM 2036 O O . THR A 1 276 ? -9.633 -0.754 27.898 1.00 95.75 276 THR A O 1
ATOM 2039 N N . GLN A 1 277 ? -9.338 -2.920 28.409 1.00 94.75 277 GLN A N 1
ATOM 2040 C CA . GLN A 1 277 ? -8.097 -3.050 27.636 1.00 94.75 277 GLN A CA 1
ATOM 2041 C C . GLN A 1 277 ? -8.344 -2.801 26.143 1.00 94.75 277 GLN A C 1
ATOM 2043 O O . GLN A 1 277 ? -7.584 -2.077 25.502 1.00 94.75 277 GLN A O 1
ATOM 2048 N N . PHE A 1 278 ? -9.412 -3.381 25.585 1.00 96.69 278 PHE A N 1
ATOM 2049 C CA . PHE A 1 278 ? -9.734 -3.233 24.167 1.00 96.69 278 PHE A CA 1
ATOM 2050 C C . PHE A 1 278 ? -10.000 -1.770 23.788 1.00 96.69 278 PHE A C 1
ATOM 2052 O O . PHE A 1 278 ? -9.338 -1.241 22.898 1.00 96.69 278 PHE A O 1
ATOM 2059 N N . VAL A 1 279 ? -10.911 -1.095 24.494 1.00 96.94 279 VAL A N 1
ATOM 2060 C CA . VAL A 1 279 ? -11.236 0.317 24.249 1.00 96.94 279 VAL A CA 1
ATOM 2061 C C . VAL A 1 279 ? -10.021 1.211 24.493 1.00 96.94 279 VAL A C 1
ATOM 2063 O O . VAL A 1 279 ? -9.717 2.055 23.654 1.00 96.94 279 VAL A O 1
ATOM 2066 N N . GLY A 1 280 ? -9.281 0.990 25.584 1.00 95.94 280 GLY A N 1
ATOM 2067 C CA . GLY A 1 280 ? -8.049 1.728 25.873 1.00 95.94 280 GLY A CA 1
ATOM 2068 C C . GLY A 1 280 ? -7.027 1.630 24.738 1.00 95.94 280 GLY A C 1
ATOM 2069 O O . GLY A 1 280 ? -6.486 2.647 24.313 1.00 95.94 280 GLY A O 1
ATOM 2070 N N . SER A 1 281 ? -6.844 0.431 24.173 1.00 95.25 281 SER A N 1
ATOM 2071 C CA . SER A 1 281 ? -5.922 0.226 23.051 1.00 95.25 281 SER A CA 1
ATOM 2072 C C . SER A 1 281 ? -6.328 0.983 21.782 1.00 95.25 281 SER A C 1
ATOM 2074 O O . SER A 1 281 ? -5.454 1.462 21.070 1.00 95.25 281 SER A O 1
ATOM 2076 N N . LEU A 1 282 ? -7.628 1.162 21.520 1.00 96.19 282 LEU A N 1
ATOM 2077 C CA . LEU A 1 282 ? -8.101 1.940 20.370 1.00 96.19 282 LEU A CA 1
ATOM 2078 C C . LEU A 1 282 ? -7.818 3.441 20.537 1.00 96.19 282 LEU A C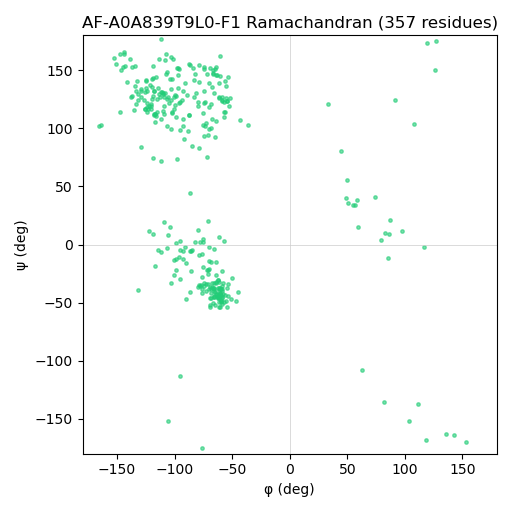 1
ATOM 2080 O O . LEU A 1 282 ? -7.412 4.088 19.575 1.00 96.19 282 LEU A O 1
ATOM 2084 N N . TYR A 1 283 ? -7.963 3.996 21.746 1.00 96.31 283 TYR A N 1
ATOM 2085 C CA . TYR A 1 283 ? -7.564 5.384 22.028 1.00 96.31 283 TYR A CA 1
ATOM 2086 C C . TYR A 1 283 ? -6.065 5.607 21.808 1.00 96.31 283 TYR A C 1
ATOM 2088 O O . TYR A 1 283 ? -5.667 6.591 21.184 1.00 96.31 283 TYR A O 1
ATOM 2096 N N . GLU A 1 284 ? -5.235 4.693 22.307 1.00 94.75 284 GLU A N 1
ATOM 2097 C CA . GLU A 1 284 ? -3.783 4.823 22.199 1.00 94.75 284 GLU A CA 1
ATOM 2098 C C . GLU A 1 284 ? -3.304 4.653 20.758 1.00 94.75 284 GLU A C 1
ATOM 2100 O O . GLU A 1 284 ? -2.511 5.462 20.289 1.00 94.75 284 GLU A O 1
ATOM 2105 N N . LYS A 1 285 ? -3.804 3.635 20.051 1.00 94.56 285 LYS A N 1
ATOM 2106 C CA . LYS A 1 285 ? -3.278 3.241 18.739 1.00 94.56 285 LYS A CA 1
ATOM 2107 C C . LYS A 1 285 ? -3.957 3.953 17.577 1.00 94.56 285 LYS A C 1
ATOM 2109 O O . LYS A 1 285 ? -3.277 4.450 16.695 1.00 94.56 285 LYS A O 1
ATOM 2114 N N . ALA A 1 286 ? -5.291 4.022 17.566 1.00 94.19 286 ALA A N 1
ATOM 2115 C CA . ALA A 1 286 ? -6.021 4.655 16.464 1.00 94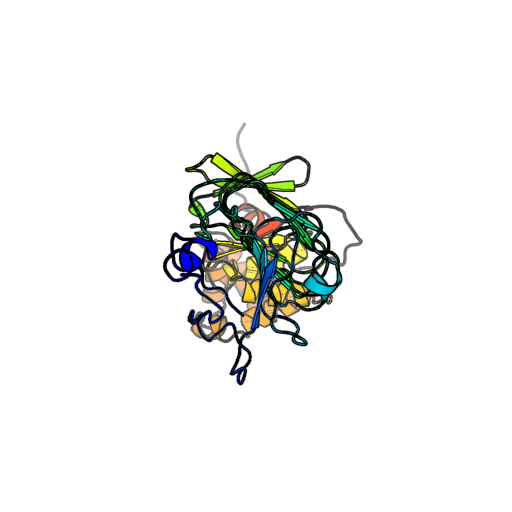.19 286 ALA A CA 1
ATOM 2116 C C . ALA A 1 286 ? -6.024 6.184 16.586 1.00 94.19 286 ALA A C 1
ATOM 2118 O O . ALA A 1 286 ? -5.971 6.890 15.583 1.00 94.19 286 ALA A O 1
ATOM 2119 N N . LEU A 1 287 ? -6.111 6.698 17.819 1.00 94.44 287 LEU A N 1
ATOM 2120 C CA . LEU A 1 287 ? -6.258 8.132 18.080 1.00 94.44 287 LEU A CA 1
ATOM 2121 C C . LEU A 1 287 ? -4.983 8.775 18.633 1.00 94.44 287 LEU A C 1
ATOM 2123 O O . LEU A 1 287 ? -4.978 9.985 18.851 1.00 94.44 287 LEU A O 1
ATOM 2127 N N . HIS A 1 288 ? -3.905 8.023 18.877 1.00 93.44 288 HIS A N 1
ATOM 2128 C CA . HIS A 1 288 ? -2.626 8.549 19.384 1.00 93.44 288 HIS A CA 1
ATOM 2129 C C . HIS A 1 288 ? -2.783 9.475 20.596 1.00 93.44 288 HIS A C 1
ATOM 2131 O O . HIS A 1 288 ? -2.146 10.530 20.688 1.00 93.44 288 HIS A O 1
ATOM 2137 N N . ARG A 1 289 ? -3.689 9.132 21.517 1.00 93.31 289 ARG A N 1
ATOM 2138 C CA . ARG A 1 289 ? -3.957 9.953 22.704 1.00 93.31 289 ARG A CA 1
ATOM 2139 C C . ARG A 1 289 ? -4.273 9.128 23.936 1.00 93.31 289 ARG A C 1
ATOM 2141 O O . ARG A 1 289 ? -4.612 7.952 23.871 1.00 93.31 289 ARG A O 1
ATOM 2148 N N . THR A 1 290 ? -4.198 9.794 25.083 1.00 94.25 290 THR A N 1
ATOM 2149 C CA . THR A 1 290 ? -4.646 9.224 26.351 1.00 94.25 290 THR A CA 1
ATOM 2150 C C . THR A 1 290 ? -6.147 8.960 26.332 1.00 94.25 290 THR A C 1
ATOM 2152 O O . THR A 1 290 ? -6.918 9.742 25.767 1.00 94.25 290 THR A O 1
ATOM 2155 N N . VAL A 1 291 ? -6.546 7.887 27.012 1.00 95.00 291 VAL A N 1
ATOM 2156 C CA . VAL A 1 291 ? -7.943 7.477 27.163 1.00 95.00 291 VAL A CA 1
ATOM 2157 C C . VAL A 1 291 ? -8.782 8.615 27.746 1.00 95.00 291 VAL A C 1
ATOM 2159 O O . VAL A 1 291 ? -8.467 9.151 28.811 1.00 95.00 291 VAL A O 1
ATOM 2162 N N . ASP A 1 292 ? -9.866 8.957 27.052 1.00 94.12 292 ASP A N 1
ATOM 2163 C CA . ASP A 1 292 ? -10.921 9.808 27.597 1.00 94.12 292 ASP A CA 1
ATOM 2164 C C . ASP A 1 292 ? -11.831 8.959 28.492 1.00 94.12 292 ASP A C 1
ATOM 2166 O O . ASP A 1 292 ? -12.401 7.970 28.035 1.00 94.12 292 ASP A O 1
ATOM 2170 N N . ALA A 1 293 ? -11.929 9.300 29.779 1.00 94.00 293 ALA A N 1
ATOM 2171 C CA . ALA A 1 293 ? -12.600 8.446 30.758 1.00 94.00 293 ALA A CA 1
ATOM 2172 C C . ALA A 1 293 ? -14.110 8.300 30.496 1.00 94.00 293 ALA A C 1
ATOM 2174 O O . ALA A 1 293 ? -14.657 7.210 30.681 1.00 94.00 293 ALA A O 1
ATOM 2175 N N . ASP A 1 294 ? -14.774 9.367 30.048 1.00 94.50 294 ASP A N 1
ATOM 2176 C CA . ASP A 1 294 ? -16.219 9.367 29.806 1.00 94.50 294 ASP A CA 1
ATOM 2177 C C . ASP A 1 294 ? -16.558 8.618 28.506 1.00 94.50 294 ASP A C 1
ATOM 2179 O O . ASP A 1 294 ? -17.475 7.793 28.469 1.00 94.50 294 ASP A O 1
ATOM 2183 N N . GLY A 1 295 ? -15.771 8.835 27.454 1.00 94.31 295 GLY A N 1
ATOM 2184 C CA . GLY A 1 295 ? -15.853 8.128 26.182 1.00 94.31 295 GLY A CA 1
ATOM 2185 C C . GLY A 1 295 ? -15.513 6.646 26.320 1.00 94.31 295 GLY A C 1
ATOM 2186 O O . GLY A 1 295 ? -16.227 5.801 25.779 1.00 94.31 295 GLY A O 1
ATOM 2187 N N . ALA A 1 296 ? -14.497 6.296 27.112 1.00 95.38 296 ALA A N 1
ATOM 2188 C CA . ALA A 1 296 ? -14.194 4.902 27.417 1.00 95.38 296 ALA A CA 1
ATOM 2189 C C . ALA A 1 296 ? -15.354 4.224 28.156 1.00 95.38 296 ALA A C 1
ATOM 2191 O O . ALA A 1 296 ? -15.791 3.148 27.746 1.00 95.38 296 ALA A O 1
ATOM 2192 N N . ALA A 1 297 ? -15.929 4.880 29.171 1.00 96.19 297 ALA A N 1
ATOM 2193 C CA . ALA A 1 297 ? -17.098 4.364 29.881 1.00 96.19 297 ALA A CA 1
ATOM 2194 C C . ALA A 1 297 ? -18.308 4.163 28.949 1.00 96.19 297 ALA A C 1
ATOM 2196 O O . ALA A 1 297 ? -19.029 3.168 29.076 1.00 96.19 297 ALA A O 1
ATOM 2197 N N . TYR A 1 298 ? -18.518 5.067 27.987 1.00 96.25 298 TYR A N 1
ATOM 2198 C CA . TYR A 1 298 ? -19.544 4.912 26.957 1.00 96.25 298 TYR A CA 1
ATOM 2199 C C . TYR A 1 298 ? -19.311 3.655 26.109 1.00 96.25 298 TYR A C 1
ATOM 2201 O O . TYR A 1 298 ? -20.203 2.807 26.018 1.00 96.25 298 TYR A O 1
ATOM 2209 N N . TRP A 1 299 ? -18.118 3.499 25.530 1.00 96.88 299 TRP A N 1
ATOM 2210 C CA . TRP A 1 299 ? -17.792 2.378 24.645 1.00 96.88 299 TRP A CA 1
ATOM 2211 C C . TRP A 1 299 ? -17.790 1.029 25.365 1.00 96.88 299 TRP A C 1
ATOM 2213 O O . TRP A 1 299 ? -18.328 0.046 24.851 1.00 96.88 299 TRP A O 1
ATOM 2223 N N . GLU A 1 300 ? -17.269 0.977 26.590 1.00 96.94 300 GLU A N 1
ATOM 2224 C CA . GLU A 1 300 ? -17.351 -0.210 27.445 1.00 96.94 300 GLU A CA 1
ATOM 2225 C C . GLU A 1 300 ? -18.807 -0.581 27.764 1.00 96.94 300 GLU A C 1
ATOM 2227 O O . GLU A 1 300 ? -19.167 -1.766 27.778 1.00 96.94 300 GLU A O 1
ATOM 2232 N N . GLY A 1 301 ? -19.667 0.423 27.960 1.00 96.81 301 GLY A N 1
ATOM 2233 C CA . GLY A 1 301 ? -21.109 0.251 28.092 1.00 96.81 301 GLY A CA 1
ATOM 2234 C C . GLY A 1 301 ? -21.750 -0.331 26.830 1.00 96.81 301 GLY A C 1
ATOM 2235 O O . GLY A 1 301 ? -22.536 -1.273 26.933 1.00 96.81 301 GLY A O 1
ATOM 2236 N N . GLN A 1 302 ? -21.386 0.161 25.640 1.00 97.12 302 GLN A N 1
ATOM 2237 C CA . GLN A 1 302 ? -21.879 -0.387 24.367 1.00 97.12 302 GLN A CA 1
ATOM 2238 C C . GLN A 1 302 ? -21.475 -1.858 24.192 1.00 97.12 302 GLN A C 1
ATOM 2240 O O . GLN A 1 302 ? -22.320 -2.693 23.866 1.00 97.12 302 GLN A O 1
ATOM 2245 N N . LEU A 1 303 ? -20.215 -2.201 24.485 1.00 96.25 303 LEU A N 1
ATOM 2246 C CA . LEU A 1 303 ? -19.721 -3.586 24.436 1.00 96.25 303 LEU A CA 1
ATOM 2247 C C . LEU A 1 303 ? -20.461 -4.487 25.429 1.00 96.25 303 LEU A C 1
ATOM 2249 O O . LEU A 1 303 ? -20.814 -5.619 25.107 1.00 96.25 303 LEU A O 1
ATOM 2253 N N . THR A 1 304 ? -20.754 -3.977 26.626 1.00 96.44 304 THR A N 1
ATOM 2254 C CA . THR A 1 304 ? -21.548 -4.700 27.634 1.00 96.44 304 THR A CA 1
ATOM 2255 C C . THR A 1 304 ? -22.992 -4.925 27.174 1.00 96.44 304 THR A C 1
ATOM 2257 O O . THR A 1 304 ? -23.580 -5.963 27.473 1.00 96.44 304 THR A O 1
ATOM 2260 N N . ASN A 1 305 ? -23.548 -3.987 26.405 1.00 95.62 305 ASN A N 1
ATOM 2261 C CA . ASN A 1 305 ? -24.892 -4.069 25.829 1.00 95.62 305 ASN A CA 1
ATOM 2262 C C . ASN A 1 305 ? -24.960 -4.886 24.525 1.00 95.62 305 ASN A C 1
ATOM 2264 O O . ASN A 1 305 ? -26.043 -5.028 23.957 1.00 95.62 305 ASN A O 1
ATOM 2268 N N . GLY A 1 306 ? -23.839 -5.462 24.079 1.00 94.31 306 GLY A N 1
ATOM 2269 C CA . GLY A 1 306 ? -23.795 -6.425 22.981 1.00 94.31 306 GLY A CA 1
ATOM 2270 C C . GLY A 1 306 ? -23.426 -5.855 21.614 1.00 94.31 306 GLY A C 1
ATOM 2271 O O . GLY A 1 306 ? -23.555 -6.586 20.632 1.00 94.31 306 GLY A O 1
ATOM 2272 N N . ILE A 1 307 ? -22.950 -4.604 21.521 1.00 95.38 307 ILE A N 1
ATOM 2273 C CA . ILE A 1 307 ? -22.293 -4.146 20.287 1.00 95.38 307 ILE A CA 1
ATOM 2274 C C . ILE A 1 307 ? -21.025 -4.984 20.053 1.00 95.38 307 ILE A C 1
ATOM 2276 O O . ILE A 1 307 ? -20.363 -5.398 21.013 1.00 95.38 307 ILE A O 1
ATOM 2280 N N . SER A 1 308 ? -20.670 -5.252 18.795 1.00 96.62 308 SER A N 1
ATOM 2281 C CA . SER A 1 308 ? -19.477 -6.050 18.516 1.00 96.62 308 SER A CA 1
ATOM 2282 C C . SER A 1 308 ? -18.197 -5.217 18.657 1.00 96.62 308 SER A C 1
ATOM 2284 O O . SER A 1 308 ? -18.185 -4.001 18.471 1.00 96.62 308 SER A O 1
ATOM 2286 N N . ARG A 1 309 ? -17.072 -5.880 18.947 1.00 96.62 309 ARG A N 1
ATOM 2287 C CA . ARG A 1 309 ? -15.749 -5.232 18.913 1.00 96.62 309 ARG A CA 1
ATOM 2288 C C . ARG A 1 309 ? -15.379 -4.727 17.524 1.00 96.62 309 ARG A C 1
ATOM 2290 O O . ARG A 1 309 ? -14.656 -3.744 17.430 1.00 96.62 309 ARG A O 1
ATOM 2297 N N . ALA A 1 310 ? -15.865 -5.392 16.477 1.00 97.38 310 ALA A N 1
ATOM 2298 C CA . ALA A 1 310 ? -15.642 -4.980 15.100 1.00 97.38 310 ALA A CA 1
ATOM 2299 C C . ALA A 1 310 ? -16.333 -3.638 14.820 1.00 97.38 310 ALA A C 1
ATOM 2301 O O . ALA A 1 310 ? -15.693 -2.734 14.292 1.00 97.38 310 ALA A O 1
ATOM 2302 N N . ASP A 1 311 ? -17.579 -3.472 15.277 1.00 96.75 311 ASP A N 1
ATOM 2303 C CA . ASP A 1 311 ? -18.309 -2.201 15.176 1.00 96.75 311 ASP A CA 1
ATOM 2304 C C . ASP A 1 311 ? -17.586 -1.078 15.929 1.00 96.75 311 ASP A C 1
ATOM 2306 O O . ASP A 1 311 ? -17.420 0.016 15.397 1.00 96.75 311 ASP A O 1
ATOM 2310 N N . VAL A 1 312 ? -17.106 -1.348 17.150 1.00 97.19 312 VAL A N 1
ATOM 2311 C CA . VAL A 1 312 ? -16.363 -0.349 17.939 1.00 97.19 312 VAL A CA 1
ATOM 2312 C C . VAL A 1 312 ? -15.034 0.006 17.274 1.00 97.19 312 VAL A C 1
ATOM 2314 O O . VAL A 1 312 ? -14.719 1.183 17.159 1.00 97.19 312 VAL A O 1
ATOM 2317 N N . ALA A 1 313 ? -14.262 -0.975 16.799 1.00 97.56 313 ALA A N 1
ATOM 2318 C CA . ALA A 1 313 ? -13.008 -0.704 16.096 1.00 97.56 313 ALA A CA 1
ATOM 2319 C C . ALA A 1 313 ? -13.240 0.165 14.853 1.00 97.56 313 ALA A C 1
ATOM 2321 O O . ALA A 1 313 ? -12.528 1.151 14.666 1.00 97.56 313 ALA A O 1
ATOM 2322 N N . LEU A 1 314 ? -14.268 -0.157 14.058 1.00 96.62 314 LEU A N 1
ATOM 2323 C CA . LEU A 1 314 ? -14.662 0.634 12.893 1.00 96.62 314 LEU A CA 1
ATOM 2324 C C . LEU A 1 314 ? -15.075 2.057 13.269 1.00 96.62 314 LEU A C 1
ATOM 2326 O O . LEU A 1 314 ? -14.631 2.989 12.608 1.00 96.62 314 LEU A O 1
ATOM 2330 N N . ALA A 1 315 ? -15.840 2.234 14.349 1.00 95.88 315 ALA A N 1
ATOM 2331 C CA . ALA A 1 315 ? -16.244 3.554 14.832 1.00 95.88 315 ALA A CA 1
ATOM 2332 C C . ALA A 1 315 ? -15.048 4.458 15.169 1.00 95.88 315 ALA A C 1
ATOM 2334 O O . ALA A 1 315 ? -15.084 5.662 14.916 1.00 95.88 315 ALA A O 1
ATOM 2335 N N . PHE A 1 316 ? -13.987 3.880 15.743 1.00 96.19 316 PHE A N 1
ATOM 2336 C CA . PHE A 1 316 ? -12.758 4.610 16.048 1.00 96.19 316 PHE A CA 1
ATOM 2337 C C . PHE A 1 316 ? -12.008 4.997 14.773 1.00 96.19 316 PHE A C 1
ATOM 2339 O O . PHE A 1 316 ? -11.706 6.175 14.589 1.00 96.19 316 PHE A O 1
ATOM 2346 N N . VAL A 1 317 ? -11.733 4.043 13.876 1.00 95.56 317 VAL A N 1
ATOM 2347 C CA . VAL A 1 317 ? -10.937 4.312 12.660 1.00 95.56 317 VAL A CA 1
ATOM 2348 C C . VAL A 1 317 ? -11.663 5.171 11.625 1.00 95.56 317 VAL A C 1
ATOM 2350 O O . VAL A 1 317 ? -11.002 5.791 10.797 1.00 95.56 317 VAL A O 1
ATOM 2353 N N . SER A 1 318 ? -12.997 5.230 11.679 1.00 93.75 318 SER A N 1
ATOM 2354 C CA . SER A 1 318 ? -13.811 6.098 10.824 1.00 93.75 318 SER A CA 1
ATOM 2355 C C . SER A 1 318 ? -13.979 7.519 11.360 1.00 93.75 318 SER A C 1
ATOM 2357 O O . SER A 1 318 ? -14.651 8.319 10.716 1.00 93.75 318 SER A O 1
ATOM 2359 N N . SER A 1 319 ? -13.470 7.822 12.557 1.00 93.19 319 SER A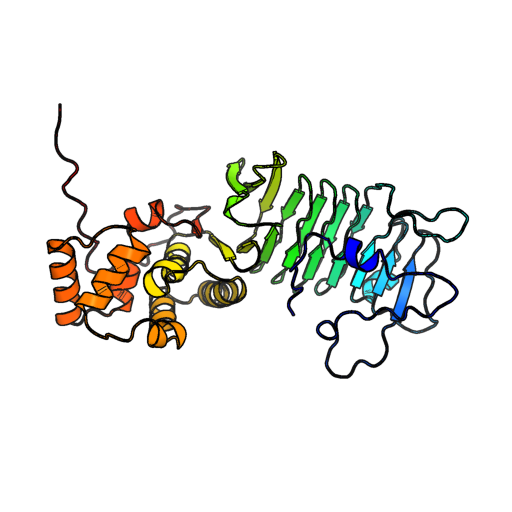 N 1
ATOM 2360 C CA . SER A 1 319 ? -13.558 9.171 13.122 1.00 93.19 319 SER A CA 1
ATOM 2361 C C . SER A 1 319 ? -12.633 10.139 12.384 1.00 93.19 319 SER A C 1
ATOM 2363 O O . SER A 1 319 ? -11.536 9.753 11.981 1.00 93.19 319 SER A O 1
ATOM 2365 N N . ASP A 1 320 ? -13.038 11.407 12.271 1.00 90.75 320 ASP A N 1
ATOM 2366 C CA . ASP A 1 320 ? -12.202 12.460 11.673 1.00 90.75 320 ASP A CA 1
ATOM 2367 C C . ASP A 1 320 ? -10.828 12.536 12.358 1.00 90.75 320 ASP A C 1
ATOM 2369 O O . ASP A 1 320 ? -9.802 12.653 11.696 1.00 90.75 320 ASP A O 1
ATOM 2373 N N . GLU A 1 321 ? -10.789 12.343 13.680 1.00 90.81 321 GLU A N 1
ATOM 2374 C CA . GLU A 1 321 ? -9.550 12.286 14.459 1.00 90.81 321 GLU A CA 1
ATOM 2375 C C . GLU A 1 321 ? -8.607 11.161 13.988 1.00 90.81 321 GLU A C 1
ATOM 2377 O O . GLU A 1 321 ? -7.408 11.392 13.825 1.00 90.81 321 GLU A O 1
ATOM 2382 N N . ALA A 1 322 ? -9.121 9.949 13.754 1.00 91.69 322 ALA A N 1
ATOM 2383 C CA . ALA A 1 322 ? -8.310 8.839 13.246 1.00 91.69 322 ALA A CA 1
ATOM 2384 C C . ALA A 1 322 ? -7.871 9.067 11.792 1.00 91.69 322 ALA A C 1
ATOM 2386 O O . ALA A 1 322 ? -6.751 8.715 11.417 1.00 91.69 322 ALA A O 1
ATOM 2387 N N . VAL A 1 323 ? -8.736 9.671 10.971 1.00 90.31 323 VAL A N 1
ATOM 2388 C CA . VAL A 1 323 ? -8.419 10.027 9.581 1.00 90.31 323 VAL A CA 1
ATOM 2389 C C . VAL A 1 323 ? -7.274 11.037 9.528 1.00 90.31 323 VAL A C 1
ATOM 2391 O O . VAL A 1 323 ? -6.329 10.828 8.769 1.00 90.31 323 VAL A O 1
ATOM 2394 N N . GLU A 1 324 ? -7.320 12.080 10.357 1.00 89.38 324 GLU A N 1
ATOM 2395 C CA . GLU A 1 324 ? -6.279 13.112 10.435 1.00 89.38 324 GLU A CA 1
ATOM 2396 C C . GLU A 1 324 ? -4.949 12.586 10.988 1.00 89.38 324 GLU A C 1
ATOM 2398 O O . GLU A 1 324 ? -3.883 13.060 10.592 1.00 89.38 324 GLU A O 1
ATOM 2403 N N . LYS A 1 325 ? -4.990 11.622 11.914 1.00 89.75 325 LYS A N 1
ATOM 2404 C CA . LYS A 1 325 ? -3.791 11.097 12.590 1.00 89.75 325 LYS A CA 1
ATOM 2405 C C . LYS A 1 325 ? -3.138 9.911 11.889 1.00 89.75 325 LYS A C 1
ATOM 2407 O O . LYS A 1 325 ? -1.991 9.590 12.199 1.00 89.75 325 LYS A O 1
ATOM 2412 N N . SER A 1 326 ? -3.844 9.273 10.965 1.00 88.00 326 SER A N 1
ATOM 2413 C CA . SER A 1 326 ? -3.346 8.120 10.223 1.00 88.00 326 SER A CA 1
ATOM 2414 C C . SER A 1 326 ? -2.104 8.464 9.406 1.00 88.00 326 SER A C 1
ATOM 2416 O O . SER A 1 326 ? -2.126 9.351 8.556 1.00 88.00 326 SER A O 1
ATOM 2418 N N . GLN A 1 327 ? -1.040 7.686 9.595 1.00 85.19 327 GLN A N 1
ATOM 2419 C CA . GLN A 1 327 ? 0.249 7.928 8.934 1.00 85.19 327 GLN A CA 1
ATOM 2420 C C . GLN A 1 327 ? 0.479 7.064 7.687 1.00 85.19 327 GLN A C 1
ATOM 2422 O O . GLN A 1 327 ? 1.291 7.421 6.839 1.00 85.19 327 GLN A O 1
ATOM 2427 N N . ASN A 1 328 ? -0.223 5.931 7.570 1.00 89.81 328 ASN A N 1
ATOM 2428 C CA . ASN A 1 328 ? 0.093 4.885 6.586 1.00 89.81 328 ASN A CA 1
ATOM 2429 C C . ASN A 1 328 ? -1.036 4.619 5.578 1.00 89.81 328 ASN A C 1
ATOM 2431 O O . ASN A 1 328 ? -0.968 3.646 4.831 1.00 89.81 328 ASN A O 1
ATOM 2435 N N . VAL A 1 329 ? -2.082 5.450 5.569 1.00 94.00 329 VAL A N 1
ATOM 2436 C CA . VAL A 1 329 ? -3.231 5.315 4.664 1.00 94.00 329 VAL A CA 1
ATOM 2437 C C . VAL A 1 329 ? -3.557 6.668 4.046 1.00 94.00 329 VAL A C 1
ATOM 2439 O O . VAL A 1 329 ? -3.882 7.613 4.770 1.00 94.00 329 VAL A O 1
ATOM 2442 N N . ILE A 1 330 ? -3.504 6.741 2.718 1.00 91.44 330 ILE A N 1
ATOM 2443 C CA . ILE A 1 330 ? -3.834 7.919 1.912 1.00 91.44 330 ILE A CA 1
ATOM 2444 C C . ILE A 1 330 ? -5.134 7.639 1.156 1.00 91.44 330 ILE A C 1
ATOM 2446 O O . ILE A 1 330 ? -5.262 6.612 0.501 1.00 91.44 330 ILE A O 1
ATOM 2450 N N . VAL A 1 331 ? -6.092 8.565 1.227 1.00 90.25 331 VAL A N 1
ATOM 2451 C CA . VAL A 1 331 ? -7.355 8.485 0.477 1.00 90.25 331 VAL A CA 1
ATOM 2452 C C . VAL A 1 331 ? -7.333 9.557 -0.613 1.00 90.25 331 VAL A C 1
ATOM 2454 O O . VAL A 1 331 ? -7.344 10.744 -0.286 1.00 90.25 331 VAL A O 1
ATOM 2457 N N . LEU A 1 332 ? -7.269 9.168 -1.891 1.00 82.00 332 LEU A N 1
ATOM 2458 C CA . LEU A 1 332 ? -7.125 10.124 -3.005 1.00 82.00 332 LEU A CA 1
ATOM 2459 C C . LEU A 1 332 ? -8.437 10.834 -3.361 1.00 82.00 332 LEU A C 1
ATOM 2461 O O . LEU A 1 332 ? -8.424 12.025 -3.669 1.00 82.00 332 LEU A O 1
ATOM 2465 N N . ASN A 1 333 ? -9.571 10.136 -3.263 1.00 70.38 333 ASN A N 1
ATOM 2466 C CA . ASN A 1 333 ? -10.898 10.681 -3.554 1.00 70.38 333 ASN A CA 1
ATOM 2467 C C . ASN A 1 333 ? -11.805 10.627 -2.312 1.00 70.38 333 ASN A C 1
ATOM 2469 O O . ASN A 1 333 ? -12.745 9.836 -2.255 1.00 70.38 333 ASN A O 1
ATOM 2473 N N . PRO A 1 334 ? -11.606 11.503 -1.310 1.00 57.75 334 PRO A N 1
ATOM 2474 C CA . PRO A 1 334 ? -12.410 11.480 -0.086 1.00 57.75 334 PRO A CA 1
ATOM 2475 C C . PRO A 1 334 ? -13.902 11.821 -0.309 1.00 57.75 334 PRO A C 1
ATOM 2477 O O . PRO A 1 334 ? -14.685 11.742 0.634 1.00 57.75 334 PRO A O 1
ATOM 2480 N N . GLY A 1 335 ? -14.329 12.174 -1.535 1.00 40.00 335 GLY A N 1
ATOM 2481 C CA . GLY A 1 335 ? -15.740 12.389 -1.856 1.00 40.00 335 GLY A CA 1
ATOM 2482 C C . GLY A 1 335 ? -16.095 12.443 -3.348 1.00 40.00 335 GLY A C 1
ATOM 2483 O O . GLY A 1 335 ? -16.023 13.498 -3.973 1.00 40.00 335 GLY A O 1
ATOM 2484 N N . THR A 1 336 ? -16.653 11.346 -3.869 1.00 32.53 336 THR A N 1
ATOM 2485 C CA . THR A 1 336 ? -17.919 11.403 -4.619 1.00 32.53 336 THR A CA 1
ATOM 2486 C C . THR A 1 336 ? -18.890 10.448 -3.934 1.00 32.53 336 THR A C 1
ATOM 2488 O O . THR A 1 336 ? -18.588 9.282 -3.707 1.00 32.53 336 THR A O 1
ATOM 2491 N N . THR A 1 337 ? -20.032 10.966 -3.498 1.00 40.59 337 THR A N 1
ATOM 2492 C CA . THR A 1 337 ? -21.099 10.172 -2.889 1.00 40.59 337 THR A CA 1
ATOM 2493 C C . THR A 1 337 ? -21.765 9.308 -3.964 1.00 40.59 337 THR A C 1
ATOM 2495 O O . THR A 1 337 ? -22.680 9.778 -4.641 1.00 40.59 337 THR A O 1
ATOM 2498 N N . GLU A 1 338 ? -21.334 8.062 -4.122 1.00 33.94 338 GLU A N 1
ATOM 2499 C CA . GLU A 1 338 ? -22.224 6.975 -4.555 1.00 33.94 338 GLU A CA 1
ATOM 2500 C C . GLU A 1 338 ? -23.125 6.583 -3.364 1.00 33.94 338 GLU A C 1
ATOM 2502 O O . GLU A 1 338 ? -22.774 6.880 -2.214 1.00 33.94 338 GLU A O 1
ATOM 2507 N N . PRO A 1 339 ? -24.343 6.055 -3.597 1.00 32.91 339 PRO A N 1
ATOM 2508 C CA . PRO A 1 339 ? -25.407 6.069 -2.609 1.00 32.91 339 PRO A CA 1
ATOM 2509 C C . PRO A 1 339 ? -24.951 5.347 -1.355 1.00 32.91 339 PRO A C 1
ATOM 2511 O O . PRO A 1 339 ? -24.562 4.184 -1.399 1.00 32.91 339 PRO A O 1
ATOM 2514 N N . SER A 1 340 ? -25.041 6.082 -0.250 1.00 37.22 340 SER A N 1
ATOM 2515 C CA . SER A 1 340 ? -24.965 5.578 1.105 1.00 37.22 340 SER A CA 1
ATOM 2516 C C . SER A 1 340 ? -25.647 4.201 1.181 1.00 37.22 340 SER A C 1
ATOM 2518 O O . SER A 1 340 ? -26.868 4.042 1.202 1.00 37.22 340 SER A O 1
ATOM 2520 N N . THR A 1 341 ? -24.834 3.153 1.214 1.00 33.75 341 THR A N 1
ATOM 2521 C CA . THR A 1 341 ? -25.024 2.192 2.281 1.00 33.75 341 THR A CA 1
ATOM 2522 C C . THR A 1 341 ? -24.371 2.855 3.472 1.00 33.75 341 THR A C 1
ATOM 2524 O O . THR A 1 341 ? -23.184 2.647 3.716 1.00 33.75 341 THR A O 1
ATOM 2527 N N . ASP A 1 342 ? -25.120 3.739 4.142 1.00 34.03 342 ASP A N 1
ATOM 2528 C CA . ASP A 1 342 ? -24.782 4.186 5.484 1.00 34.03 342 ASP A CA 1
ATOM 2529 C C . ASP A 1 342 ? -24.353 2.933 6.244 1.00 34.03 342 ASP A C 1
ATOM 2531 O O . ASP A 1 342 ? -25.190 2.090 6.591 1.00 34.03 342 ASP A O 1
ATOM 2535 N N . ILE A 1 343 ? -23.053 2.789 6.507 1.00 40.25 343 ILE A N 1
ATOM 2536 C CA . ILE A 1 343 ? -22.647 1.998 7.652 1.00 40.25 343 ILE A CA 1
ATOM 2537 C C . ILE A 1 343 ? -23.201 2.817 8.807 1.00 40.25 343 ILE A C 1
ATOM 2539 O O . ILE A 1 343 ? -22.617 3.807 9.241 1.00 40.25 343 ILE A O 1
ATOM 2543 N N . THR A 1 344 ? -24.416 2.468 9.220 1.00 35.62 344 THR A N 1
ATOM 2544 C CA . THR A 1 344 ? -25.063 3.056 10.380 1.00 35.62 344 THR A CA 1
ATOM 2545 C C . THR A 1 344 ? -24.320 2.491 11.581 1.00 35.62 344 THR A C 1
ATOM 2547 O O . THR A 1 344 ? -24.788 1.560 12.233 1.00 35.62 344 THR A O 1
ATOM 2550 N N . VAL A 1 345 ? -23.112 2.995 11.835 1.00 41.53 345 VAL A N 1
ATOM 2551 C CA . VAL A 1 345 ? -22.415 2.736 13.086 1.00 41.53 345 VAL A CA 1
ATOM 2552 C C . VAL A 1 345 ? -23.238 3.445 14.150 1.00 41.53 345 VAL A C 1
ATOM 2554 O O . VAL A 1 345 ? -23.332 4.673 14.196 1.00 41.53 345 VAL A O 1
ATOM 2557 N N . VAL A 1 346 ? -23.935 2.660 14.964 1.00 36.31 346 VAL A N 1
ATOM 2558 C CA . VAL A 1 346 ? -24.692 3.177 16.099 1.00 36.31 346 VAL A CA 1
ATOM 2559 C C . VAL A 1 346 ? -23.677 3.694 17.120 1.00 36.31 346 VAL A C 1
ATOM 2561 O O . VAL A 1 346 ? -23.092 2.913 17.862 1.00 36.31 346 VAL A O 1
ATOM 2564 N N . GLY A 1 347 ? -23.480 5.013 17.137 1.00 47.50 347 GLY A N 1
ATOM 2565 C CA . GLY A 1 347 ? -22.560 5.704 18.041 1.00 47.50 347 GLY A CA 1
ATOM 2566 C C . GLY A 1 347 ? -21.333 6.219 17.301 1.00 47.50 347 GLY A C 1
ATOM 2567 O O . GLY A 1 347 ? -20.436 5.459 16.967 1.00 47.50 347 GLY A O 1
ATOM 2568 N N . GLN A 1 348 ? -21.287 7.523 17.041 1.00 49.53 348 GLN A N 1
ATOM 2569 C CA . GLN A 1 348 ? -20.029 8.193 16.719 1.00 49.53 348 GLN A CA 1
ATOM 2570 C C . GLN A 1 348 ? -19.213 8.345 18.008 1.00 49.53 348 GLN A C 1
ATOM 2572 O O . GLN A 1 348 ? -19.788 8.451 19.097 1.00 49.53 348 GLN A O 1
ATOM 2577 N N . VAL A 1 349 ? -17.882 8.361 17.894 1.00 57.19 349 VAL A N 1
ATOM 2578 C CA . VAL A 1 349 ? -17.006 8.774 19.000 1.00 57.19 349 VAL A CA 1
ATOM 2579 C C . VAL A 1 349 ? -17.468 10.172 19.435 1.00 57.19 349 VAL A C 1
ATOM 2581 O O . VAL A 1 349 ? -17.559 11.042 18.569 1.00 57.19 349 VAL A O 1
ATOM 2584 N N . PRO A 1 350 ? -17.825 10.405 20.714 1.00 51.56 350 PRO A N 1
ATOM 2585 C CA . PRO A 1 350 ? -18.222 11.734 21.163 1.00 51.56 350 PRO A CA 1
ATOM 2586 C C . PRO A 1 350 ? -17.129 12.744 20.806 1.00 51.56 350 PRO A C 1
ATOM 2588 O O . PRO A 1 350 ? -15.973 12.539 21.182 1.00 51.56 350 PRO A O 1
ATOM 2591 N N . GLU A 1 351 ? -17.486 13.792 20.057 1.00 48.28 351 GLU A N 1
ATOM 2592 C CA . GLU A 1 351 ? -16.561 14.886 19.758 1.00 48.28 351 GLU A CA 1
ATOM 2593 C C . GLU A 1 351 ? -16.020 15.467 21.067 1.00 48.28 351 GLU A C 1
ATOM 2595 O O . GLU A 1 351 ? -16.756 15.673 22.039 1.00 48.28 351 GLU A O 1
ATOM 2600 N N . ASP A 1 352 ? -14.716 15.728 21.086 1.00 43.66 352 ASP A N 1
ATOM 2601 C CA . ASP A 1 352 ? -14.071 16.465 22.160 1.00 43.66 352 ASP A CA 1
ATOM 2602 C C . ASP A 1 352 ? -14.748 17.839 22.321 1.00 43.66 352 ASP A C 1
ATOM 2604 O O . ASP A 1 352 ? -14.659 18.722 21.469 1.00 43.66 352 ASP A O 1
ATOM 2608 N N . HIS A 1 353 ? -15.407 18.041 23.461 1.00 37.31 353 HIS A N 1
ATOM 2609 C CA . HIS A 1 353 ? -15.979 19.322 23.867 1.00 37.31 353 HIS A CA 1
ATOM 2610 C C . HIS A 1 353 ? -14.919 20.384 24.255 1.00 37.31 353 HIS A C 1
ATOM 2612 O O . HIS A 1 353 ? -15.258 21.362 24.928 1.00 37.31 353 HIS A O 1
ATOM 2618 N N . SER A 1 354 ? -13.653 20.270 23.841 1.00 38.84 354 SER A N 1
ATOM 2619 C CA . SER A 1 354 ? -12.636 21.315 24.043 1.00 38.84 354 SER A CA 1
ATOM 2620 C C . SER A 1 354 ? -12.777 22.515 23.092 1.00 38.84 354 SER A C 1
ATOM 2622 O O . SER A 1 354 ? -12.161 23.560 23.308 1.00 38.84 354 SER A O 1
ATOM 2624 N N . GLY A 1 355 ? -13.660 22.438 22.094 1.00 37.38 355 GLY A N 1
ATOM 2625 C CA . GLY A 1 355 ? -13.910 23.498 21.117 1.00 37.38 355 GLY A CA 1
ATOM 2626 C C . GLY A 1 355 ? -14.947 24.559 21.507 1.00 37.38 355 GLY A C 1
ATOM 2627 O O . GLY A 1 355 ? -15.756 24.930 20.661 1.00 37.38 355 GLY A O 1
ATOM 2628 N N . HIS A 1 356 ? -14.958 25.092 22.737 1.00 30.83 356 HIS A N 1
ATOM 2629 C CA . HIS A 1 356 ? -15.695 26.338 23.003 1.00 30.83 356 HIS A CA 1
ATOM 2630 C C . HIS A 1 356 ? -14.961 27.341 23.908 1.00 30.83 356 HIS A C 1
ATOM 2632 O O . HIS A 1 356 ? -14.653 27.086 25.070 1.00 30.83 356 HIS A O 1
ATOM 2638 N N . THR A 1 357 ? -14.874 28.557 23.352 1.00 31.05 357 THR A N 1
ATOM 2639 C CA . THR A 1 357 ? -14.401 29.861 23.862 1.00 31.05 357 THR A CA 1
ATOM 2640 C C . THR A 1 357 ? -12.910 30.135 23.609 1.00 31.05 357 THR A C 1
ATOM 2642 O O . THR A 1 357 ? -12.051 29.345 23.958 1.00 31.05 357 THR A O 1
ATOM 2645 N N . MET A 1 358 ? -12.531 31.239 22.957 1.00 28.89 358 MET A N 1
ATOM 2646 C CA . MET A 1 358 ? -13.040 32.600 23.150 1.00 28.89 358 MET A CA 1
ATOM 2647 C C . MET A 1 358 ? -13.086 33.451 21.869 1.00 28.89 358 MET A C 1
ATOM 2649 O O . MET A 1 358 ? -12.190 33.351 21.040 1.00 28.89 358 MET A O 1
ATOM 2653 N N . GLY A 1 359 ? -14.055 34.377 21.849 1.00 33.97 359 GLY A N 1
ATOM 2654 C CA . GLY A 1 359 ? -13.782 35.818 21.714 1.00 33.97 359 GLY A CA 1
ATOM 2655 C C . GLY A 1 359 ? -13.633 36.388 20.319 1.00 33.97 359 GLY A C 1
ATOM 2656 O O . GLY A 1 359 ? -12.481 36.419 19.843 1.00 33.97 359 GLY A O 1
#

Organism: Azomonas macrocytogenes (NCBI:txid69962)

Radius of gyration: 24.61 Å; Cα contacts (8 Å, |Δi|>4): 706; chains: 1; bounding box: 61×64×66 Å

Foldseek 3Di:
DDPQPPDPDDPQRVVVPQDDDDPDDPPDDPPVVVDDPPDPDAWEWEAAQPDIRGDPPDQGQEYEYQAQHPDDLVNLVRYQEYEYFHDDDPPRDGDLPDEDEEEADEHEANHEYEAHQEAYEAAYEYEEEYEYEHAHYAYEYEAYAYAYEYEQYHAAYEYENYYDAYEYEYEAAPVQWDWDQDPLWIWIARNVPRGIYTYHPYQWYDYNQAIFGEAAELQLLLLQLLCQQQQVGHDGPVRNNVVVVCVVVVDGSLVSLVVSCPDPRSCVVCVDPQLLVNLQSNCCGQQVDGDDPVLSVVSSVVVVVPDDSSLVSSLSCSDPSSVVPDDRYHHSHHDDDDDDPPPPSPDHRPPPPPPDDDD

Solvent-accessible surface area (backbone atoms only — not comparable to full-atom values): 20133 Å² total; per-residue (Å²): 130,80,86,80,76,86,62,102,62,55,70,67,61,66,51,64,86,69,72,78,85,64,90,89,71,90,86,64,88,68,68,81,77,82,54,67,95,83,73,90,77,82,43,66,23,39,31,64,44,82,53,80,52,56,64,87,96,57,71,27,44,30,36,40,29,39,33,64,50,82,72,54,65,78,62,43,77,47,34,48,29,41,37,46,46,50,50,82,44,101,75,71,49,80,46,88,88,58,69,56,65,47,60,45,75,69,38,53,42,53,29,36,42,34,41,38,63,12,40,27,38,41,38,38,56,45,70,34,46,30,35,40,33,39,32,30,31,47,26,38,40,36,41,35,28,30,49,28,39,35,36,61,54,45,47,47,28,40,38,34,38,44,45,67,65,17,34,39,35,50,87,57,55,67,87,50,45,48,73,50,78,54,98,91,27,45,31,40,33,33,70,88,79,70,31,38,39,37,41,38,60,56,33,31,43,31,23,77,80,39,25,36,39,41,34,65,35,63,63,61,39,29,46,58,42,42,32,28,31,67,65,71,38,66,43,34,67,71,60,44,53,55,52,50,54,42,43,76,73,65,52,52,53,58,60,51,38,45,48,51,65,69,28,72,65,35,51,67,73,48,77,62,85,49,55,66,57,53,53,44,42,35,30,44,44,32,55,70,38,81,69,52,69,68,60,46,52,50,53,42,48,42,48,72,74,64,51,53,69,36,58,52,53,49,36,50,34,65,29,70,65,17,60,73,63,48,86,40,59,46,57,81,40,83,75,76,88,67,84,78,76,68,79,77,65,88,61,73,71,78,76,77,83,81,84,71,86,81,138

pLDDT: mean 73.01, std 23.96, range [21.66, 97.56]